Protein AF-0000000084334950 (afdb_homodimer)

Sequence (286 aa):
MKMLKSVTIAACLLMTVAFAKANNKLNDDNAASPNNAVNTYVDAISHGKAEGLSQVIDKSAKFSILQGKNILSFSKADMMAYVKENKNIDQACTISTSVVESNNDMTVVKVDMQYTDFVRSNYVTLTNTGNGWEITSVYSVVRMKMLKSVTIAACLLMTVAFAKANNKLNDDNAASPNNAVNTYVDAISHGKAEGLSQVIDKSAKFSILQGKNILSFSKADMMAYVKENKNIDQACTISTSVVESNNDMTVVKVDMQYTDFVRSNYVTLTNTGNGWEITSVYSVVR

InterPro domains:
  IPR032710 NTF2-like domain superfamily [SSF54427] (36-138)
  IPR039437 Aldolase FrzH/putative lumazine-binding [PF12893] (36-136)

pLDDT: mean 80.46, std 22.77, range [22.05, 96.94]

Structure (mmCIF, N/CA/C/O backbone):
data_AF-0000000084334950-model_v1
#
loop_
_entity.id
_entity.type
_entity.pdbx_description
1 polymer 'DUF4878 domain-containing protein'
#
loop_
_atom_site.group_PDB
_atom_site.id
_atom_site.type_symbol
_atom_site.label_atom_id
_atom_site.label_alt_id
_atom_site.label_comp_id
_atom_site.label_asym_id
_atom_site.label_entity_id
_atom_site.label_seq_id
_atom_site.pdbx_PDB_ins_code
_atom_site.Cartn_x
_atom_site.Cartn_y
_atom_site.Cartn_z
_atom_site.occupancy
_atom_site.B_iso_or_equiv
_atom_site.auth_seq_id
_atom_site.auth_comp_id
_atom_site.auth_asym_id
_atom_site.auth_atom_id
_atom_site.pdbx_PDB_model_num
ATOM 1 N N . MET A 1 1 ? 28.938 23.656 -5.691 1 23.06 1 MET A N 1
ATOM 2 C CA . MET A 1 1 ? 27.922 23.578 -6.73 1 23.06 1 MET A CA 1
ATOM 3 C C . MET A 1 1 ? 26.984 22.406 -6.484 1 23.06 1 MET A C 1
ATOM 5 O O . MET A 1 1 ? 25.812 22.453 -6.855 1 23.06 1 MET A O 1
ATOM 9 N N . LYS A 1 2 ? 27.609 21.141 -6.336 1 28.16 2 LYS A N 1
ATOM 10 C CA . LYS A 1 2 ? 26.797 19.922 -6.465 1 28.16 2 LYS A CA 1
ATOM 11 C C . LYS A 1 2 ? 25.812 19.812 -5.309 1 28.16 2 LYS A C 1
ATOM 13 O O . LYS A 1 2 ? 25.312 18.719 -5.02 1 28.16 2 LYS A O 1
ATOM 18 N N . MET A 1 3 ? 25.828 20.672 -4.332 1 29.95 3 MET A N 1
ATOM 19 C CA . MET A 1 3 ? 25 20.703 -3.137 1 29.95 3 MET A CA 1
ATOM 20 C C . MET A 1 3 ? 23.516 20.609 -3.502 1 29.95 3 MET A C 1
ATOM 22 O O . MET A 1 3 ? 22.656 21.109 -2.773 1 29.95 3 MET A O 1
ATOM 26 N N . LEU A 1 4 ? 23.156 20.25 -4.746 1 29.89 4 LEU A N 1
ATOM 27 C CA . LEU A 1 4 ? 21.859 20.328 -5.402 1 29.89 4 LEU A CA 1
ATOM 28 C C . LEU A 1 4 ? 20.766 19.719 -4.523 1 29.89 4 LEU A C 1
ATOM 30 O O . LEU A 1 4 ? 19.734 20.359 -4.277 1 29.89 4 LEU A O 1
ATOM 34 N N . LYS A 1 5 ? 20.219 18.469 -4.832 1 34.03 5 LYS A N 1
ATOM 35 C CA . LYS A 1 5 ? 18.922 17.828 -5.066 1 34.03 5 LYS A CA 1
ATOM 36 C C . LYS A 1 5 ? 18.297 17.375 -3.754 1 34.03 5 LYS A C 1
ATOM 38 O O . LYS A 1 5 ? 17.719 16.281 -3.688 1 34.03 5 LYS A O 1
ATOM 43 N N . SER A 1 6 ? 18.719 17.672 -2.721 1 32.06 6 SER A N 1
ATOM 44 C CA . SER A 1 6 ? 18.266 17.078 -1.463 1 32.06 6 SER A CA 1
ATOM 45 C C . SER A 1 6 ? 16.766 17.203 -1.303 1 32.06 6 SER A C 1
ATOM 47 O O . SER A 1 6 ? 16.094 16.25 -0.878 1 32.06 6 SER A O 1
ATOM 49 N N . VAL A 1 7 ? 16.141 18.5 -1.148 1 34.81 7 VAL A N 1
ATOM 50 C CA . VAL A 1 7 ? 15.008 18.812 -0.288 1 34.81 7 VAL A CA 1
ATOM 51 C C . VAL A 1 7 ? 13.719 18.312 -0.939 1 34.81 7 VAL A C 1
ATOM 53 O O . VAL A 1 7 ? 12.617 18.688 -0.516 1 34.81 7 VAL A O 1
ATOM 56 N N . THR A 1 8 ? 13.586 17.922 -2.045 1 38.56 8 THR A N 1
ATOM 57 C CA . THR A 1 8 ? 12.336 18.031 -2.797 1 38.56 8 THR A CA 1
ATOM 58 C C . THR A 1 8 ? 11.258 17.141 -2.176 1 38.56 8 THR A C 1
ATOM 60 O O . THR A 1 8 ? 10.18 16.984 -2.75 1 38.56 8 THR A O 1
ATOM 63 N N . ILE A 1 9 ? 11.719 16.312 -1.366 1 40.66 9 ILE A N 1
ATOM 64 C CA . ILE A 1 9 ? 10.602 15.539 -0.841 1 40.66 9 ILE A CA 1
ATOM 65 C C . ILE A 1 9 ? 9.586 16.484 -0.185 1 40.66 9 ILE A C 1
ATOM 67 O O . ILE A 1 9 ? 8.383 16.234 -0.25 1 40.66 9 ILE A O 1
ATOM 71 N N . ALA A 1 10 ? 10.156 17.547 0.487 1 43.44 10 ALA A N 1
ATOM 72 C CA . ALA A 1 10 ? 9.352 18.5 1.262 1 43.44 10 ALA A CA 1
ATOM 73 C C . ALA A 1 10 ? 8.242 19.109 0.407 1 43.44 10 ALA A C 1
ATOM 75 O O . ALA A 1 10 ? 7.117 19.281 0.874 1 43.44 10 ALA A O 1
ATOM 76 N N . ALA A 1 11 ? 8.688 19.641 -0.713 1 44.06 11 ALA A N 1
ATOM 77 C CA . ALA A 1 11 ? 7.723 20.453 -1.456 1 44.06 11 ALA A CA 1
ATOM 78 C C . ALA A 1 11 ? 6.504 19.625 -1.854 1 44.06 11 ALA A C 1
ATOM 80 O O . ALA A 1 11 ? 5.379 20.125 -1.876 1 44.06 11 ALA A O 1
ATOM 81 N N . CYS A 1 12 ? 6.777 18.484 -2.301 1 43.84 12 CYS A N 1
ATOM 82 C CA . CYS A 1 12 ? 5.672 17.719 -2.863 1 43.84 12 CYS A CA 1
ATOM 83 C C . CYS A 1 12 ? 4.758 17.188 -1.764 1 43.84 12 CYS A C 1
ATOM 85 O O . CYS A 1 12 ? 3.543 17.109 -1.947 1 43.84 12 CYS A O 1
ATOM 87 N N . LEU A 1 13 ? 5.367 16.625 -0.697 1 43.91 13 LEU A N 1
ATOM 88 C CA . LEU A 1 13 ? 4.434 16.141 0.311 1 43.91 13 LEU A CA 1
ATOM 89 C C . LEU A 1 13 ? 3.709 17.297 0.992 1 43.91 13 LEU A C 1
ATOM 91 O O . LEU A 1 13 ? 2.527 17.188 1.321 1 43.91 13 LEU A O 1
ATOM 95 N N . LEU A 1 14 ? 4.496 18.312 1.654 1 43 14 LEU A N 1
ATOM 96 C CA . LEU A 1 14 ? 3.939 19.266 2.609 1 43 14 LEU A CA 1
ATOM 97 C C . LEU A 1 14 ? 3.654 20.609 1.937 1 43 14 LEU A C 1
ATOM 99 O O . LEU A 1 14 ? 4.57 21.406 1.714 1 43 14 LEU A O 1
ATOM 103 N N . MET A 1 15 ? 2.891 20.703 0.904 1 39.38 15 MET A N 1
ATOM 104 C CA . MET A 1 15 ? 2.498 22.109 0.828 1 39.38 15 MET A CA 1
ATOM 105 C C . MET A 1 15 ? 1.947 22.594 2.164 1 39.38 15 MET A C 1
ATOM 107 O O . MET A 1 15 ? 0.889 22.141 2.605 1 39.38 15 MET A O 1
ATOM 111 N N . THR A 1 16 ? 2.809 22.844 3.148 1 35.28 16 THR A N 1
ATOM 112 C CA . THR A 1 16 ? 2.564 23.297 4.512 1 35.28 16 THR A CA 1
ATOM 113 C C . THR A 1 16 ? 1.672 24.531 4.516 1 35.28 16 THR A C 1
ATOM 115 O O . THR A 1 16 ? 2.123 25.641 4.184 1 35.28 16 THR A O 1
ATOM 118 N N . VAL A 1 17 ? 0.521 24.672 3.805 1 33.78 17 VAL A N 1
ATOM 119 C CA . VAL A 1 17 ? -0.211 25.875 4.207 1 33.78 17 VAL A CA 1
ATOM 120 C C . VAL A 1 17 ? -0.745 25.703 5.629 1 33.78 17 VAL A C 1
ATOM 122 O O . VAL A 1 17 ? -1.275 24.641 5.973 1 33.78 17 VAL A O 1
ATOM 125 N N . ALA A 1 18 ? -0.302 26.422 6.547 1 31.88 18 ALA A N 1
ATOM 126 C CA . ALA A 1 18 ? -0.573 26.547 7.977 1 31.88 18 ALA A CA 1
ATOM 127 C C . ALA A 1 18 ? -2.062 26.75 8.234 1 31.88 18 ALA A C 1
ATOM 129 O O . ALA A 1 18 ? -2.516 26.672 9.383 1 31.88 18 ALA A O 1
ATOM 130 N N . PHE A 1 19 ? -3.213 26.625 7.625 1 33.34 19 PHE A N 1
ATOM 131 C CA . PHE A 1 19 ? -4.309 27.188 8.414 1 33.34 19 PHE A CA 1
ATOM 132 C C . PHE A 1 19 ? -4.734 26.219 9.508 1 33.34 19 PHE A C 1
ATOM 134 O O . PHE A 1 19 ? -4.375 25.031 9.477 1 33.34 19 PHE A O 1
ATOM 141 N N . ALA A 1 20 ? -6.145 26.25 10.047 1 36.62 20 ALA A N 1
ATOM 142 C CA . ALA A 1 20 ? -6.906 25.969 11.258 1 36.62 20 ALA A CA 1
ATOM 143 C C . ALA A 1 20 ? -7.141 24.469 11.414 1 36.62 20 ALA A C 1
ATOM 145 O O . ALA A 1 20 ? -7.133 23.719 10.43 1 36.62 20 ALA A O 1
ATOM 146 N N . LYS A 1 21 ? -7.379 23.906 12.805 1 38.75 21 LYS A N 1
ATOM 147 C CA . LYS A 1 21 ? -7.34 22.812 13.781 1 38.75 21 LYS A CA 1
ATOM 148 C C . LYS A 1 21 ? -8.445 21.797 13.508 1 38.75 21 LYS A C 1
ATOM 150 O O . LYS A 1 21 ? -9.594 22 13.914 1 38.75 21 LYS A O 1
ATOM 155 N N . ALA A 1 22 ? -9.125 21.328 12.469 1 37.31 22 ALA A N 1
ATOM 156 C CA . ALA A 1 22 ? -10.211 20.438 12.852 1 37.31 22 ALA A CA 1
ATOM 157 C C . ALA A 1 22 ? -9.688 19.031 13.141 1 37.31 22 ALA A C 1
ATOM 159 O O . ALA A 1 22 ? -8.93 18.469 12.344 1 37.31 22 ALA A O 1
ATOM 160 N N . ASN A 1 23 ? -9.578 18.594 14.477 1 39.84 23 ASN A N 1
ATOM 161 C CA . ASN A 1 23 ? -9.062 17.359 15.039 1 39.84 23 ASN A CA 1
ATOM 162 C C . ASN A 1 23 ? -9.953 16.172 14.672 1 39.84 23 ASN A C 1
ATOM 164 O O . ASN A 1 23 ? -11.031 16 15.234 1 39.84 23 ASN A O 1
ATOM 168 N N . ASN A 1 24 ? -10.438 15.891 13.625 1 45 24 ASN A N 1
ATOM 169 C CA . ASN A 1 24 ? -11.32 14.727 13.594 1 45 24 ASN A CA 1
ATOM 170 C C . ASN A 1 24 ? -10.531 13.422 13.656 1 45 24 ASN A C 1
ATOM 172 O O . ASN A 1 24 ? -10.055 12.93 12.641 1 45 24 ASN A O 1
ATOM 176 N N . LYS A 1 25 ? -9.906 13.195 14.891 1 47.91 25 LYS A N 1
ATOM 177 C CA . LYS A 1 25 ? -9.289 11.898 15.164 1 47.91 25 LYS A CA 1
ATOM 178 C C . LYS A 1 25 ? -10.328 10.781 15.148 1 47.91 25 LYS A C 1
ATOM 180 O O . LYS A 1 25 ? -11.516 11.023 15.383 1 47.91 25 LYS A O 1
ATOM 185 N N . LEU A 1 26 ? -10.023 9.656 14.516 1 50.31 26 LEU A N 1
ATOM 186 C CA . LEU A 1 26 ? -10.875 8.477 14.609 1 50.31 26 LEU A CA 1
ATOM 187 C C . LEU A 1 26 ? -11.156 8.117 16.062 1 50.31 26 LEU A C 1
ATOM 189 O O . LEU A 1 26 ? -10.297 8.305 16.938 1 50.31 26 LEU A O 1
ATOM 193 N N . ASN A 1 27 ? -12.438 8.227 16.531 1 44.03 27 ASN A N 1
ATOM 194 C CA . ASN A 1 27 ? -12.867 7.992 17.906 1 44.03 27 ASN A CA 1
ATOM 195 C C . ASN A 1 27 ? -12.328 6.672 18.438 1 44.03 27 ASN A C 1
ATOM 197 O O . ASN A 1 27 ? -12.484 6.367 19.625 1 44.03 27 ASN A O 1
ATOM 201 N N . ASP A 1 28 ? -12.383 5.625 17.766 1 45.31 28 ASP A N 1
ATOM 202 C CA . ASP A 1 28 ? -12.281 4.367 18.5 1 45.31 28 ASP A CA 1
ATOM 203 C C . ASP A 1 28 ? -10.836 4.074 18.891 1 45.31 28 ASP A C 1
ATOM 205 O O . ASP A 1 28 ? -9.969 3.945 18.031 1 45.31 28 ASP A O 1
ATOM 209 N N . ASP A 1 29 ? -10.469 4.434 20.125 1 41.94 29 ASP A N 1
ATOM 210 C CA . ASP A 1 29 ? -9.188 4.371 20.828 1 41.94 29 ASP A CA 1
ATOM 211 C C . ASP A 1 29 ? -8.734 2.926 21.016 1 41.94 29 ASP A C 1
ATOM 213 O O . ASP A 1 29 ? -7.859 2.645 21.828 1 41.94 29 ASP A O 1
ATOM 217 N N . ASN A 1 30 ? -9.398 1.999 20.578 1 43.69 30 ASN A N 1
ATOM 218 C CA . ASN A 1 30 ? -8.867 0.693 20.953 1 43.69 30 ASN A CA 1
ATOM 219 C C . ASN A 1 30 ? -7.48 0.463 20.344 1 43.69 30 ASN A C 1
ATOM 221 O O . ASN A 1 30 ? -7.262 0.707 19.156 1 43.69 30 ASN A O 1
ATOM 225 N N . ALA A 1 31 ? -6.453 0.458 21.203 1 45.59 31 ALA A N 1
ATOM 226 C CA . ALA A 1 31 ? -5.035 0.225 20.953 1 45.59 31 ALA A CA 1
ATOM 227 C C . ALA A 1 31 ? -4.836 -0.758 19.797 1 45.59 31 ALA A C 1
ATOM 229 O O . ALA A 1 31 ? -3.859 -0.664 19.062 1 45.59 31 ALA A O 1
ATOM 230 N N . ALA A 1 32 ? -5.738 -1.758 19.703 1 53.84 32 ALA A N 1
ATOM 231 C CA . ALA A 1 32 ? -5.742 -2.795 18.688 1 53.84 32 ALA A CA 1
ATOM 232 C C . ALA A 1 32 ? -6.305 -2.262 17.375 1 53.84 32 ALA A C 1
ATOM 234 O O . ALA A 1 32 ? -6.316 -2.969 16.359 1 53.84 32 ALA A O 1
ATOM 235 N N . SER A 1 33 ? -6.59 -0.95 17.375 1 72.88 33 SER A N 1
ATOM 236 C CA . SER A 1 33 ? -7.27 -0.304 16.25 1 72.88 33 SER A CA 1
ATOM 237 C C . SER A 1 33 ? -6.281 0.445 15.367 1 72.88 33 SER A C 1
ATOM 239 O O . SER A 1 33 ? -5.262 0.945 15.844 1 72.88 33 SER A O 1
ATOM 241 N N . PRO A 1 34 ? -6.461 0.273 14.109 1 86.25 34 PRO A N 1
ATOM 242 C CA . PRO A 1 34 ? -5.633 1.047 13.18 1 86.25 34 PRO A CA 1
ATOM 243 C C . PRO A 1 34 ? -5.723 2.551 13.422 1 86.25 34 PRO A C 1
ATOM 245 O O . PRO A 1 34 ? -4.93 3.318 12.867 1 86.25 34 PRO A O 1
ATOM 248 N N . ASN A 1 35 ? -6.543 2.967 14.5 1 88.38 35 ASN A N 1
ATOM 249 C CA . ASN A 1 35 ? -6.844 4.383 14.695 1 88.38 35 ASN A CA 1
ATOM 250 C C . ASN A 1 35 ? -5.645 5.137 15.266 1 88.38 35 ASN A C 1
ATOM 252 O O . ASN A 1 35 ? -5.379 6.273 14.875 1 88.38 35 ASN A O 1
ATOM 256 N N . ASN A 1 36 ? -4.977 4.465 16.188 1 90.75 36 ASN A N 1
ATOM 257 C CA . ASN A 1 36 ? -3.807 5.109 16.781 1 90.75 36 ASN A CA 1
ATOM 258 C C . ASN A 1 36 ? -2.771 5.477 15.719 1 90.75 36 ASN A C 1
ATOM 260 O O . ASN A 1 36 ? -2.236 6.586 15.727 1 90.75 36 ASN A O 1
ATOM 264 N N . ALA A 1 37 ? -2.492 4.543 14.859 1 94.38 37 ALA A N 1
ATOM 265 C CA . ALA A 1 37 ? -1.507 4.781 13.805 1 94.38 37 ALA A CA 1
ATOM 266 C C . ALA A 1 37 ? -1.944 5.926 12.898 1 94.38 37 ALA A C 1
ATOM 268 O O . ALA A 1 37 ? -1.15 6.816 12.578 1 94.38 37 ALA A O 1
ATOM 269 N N . VAL A 1 38 ? -3.205 5.984 12.547 1 95.12 38 VAL A N 1
ATOM 270 C CA . VAL A 1 38 ? -3.721 7.023 11.664 1 95.12 38 VAL A CA 1
ATOM 271 C C . VAL A 1 38 ? -3.662 8.375 12.367 1 95.12 38 VAL A C 1
ATOM 273 O O . VAL A 1 38 ? -3.227 9.367 11.773 1 95.12 38 VAL A O 1
ATOM 276 N N . ASN A 1 39 ? -4.098 8.414 13.625 1 94.25 39 ASN A N 1
ATOM 277 C CA . ASN A 1 39 ? -4.066 9.664 14.383 1 94.25 39 ASN A CA 1
ATOM 278 C C . ASN A 1 39 ? -2.643 10.195 14.523 1 94.25 39 ASN A C 1
ATOM 280 O O . ASN A 1 39 ? -2.412 11.398 14.414 1 94.25 39 ASN A O 1
ATOM 284 N N . THR A 1 40 ? -1.724 9.312 14.805 1 94.75 40 THR A N 1
ATOM 285 C CA . THR A 1 40 ? -0.32 9.703 14.898 1 94.75 40 THR A CA 1
ATOM 286 C C . THR A 1 40 ? 0.163 10.289 13.578 1 94.75 40 THR A C 1
ATOM 288 O O . THR A 1 40 ? 0.848 11.32 13.562 1 94.75 40 THR A O 1
ATOM 291 N N . TYR A 1 41 ? -0.212 9.656 12.469 1 96.06 41 TYR A N 1
ATOM 292 C CA . TYR A 1 41 ? 0.132 10.148 11.141 1 96.06 41 TYR A CA 1
ATOM 293 C C . TYR A 1 41 ? -0.47 11.523 10.898 1 96.06 41 TYR A C 1
ATOM 295 O O . TYR A 1 41 ? 0.214 12.438 10.422 1 96.06 41 TYR A O 1
ATOM 303 N N . VAL A 1 42 ? -1.726 11.664 11.242 1 95.81 42 VAL A N 1
ATOM 304 C CA . VAL A 1 42 ? -2.43 12.93 11.055 1 95.81 42 VAL A CA 1
ATOM 305 C C . VAL A 1 42 ? -1.737 14.031 11.852 1 95.81 42 VAL A C 1
ATOM 307 O O . VAL A 1 42 ? -1.505 15.125 11.344 1 95.81 42 VAL A O 1
ATOM 310 N N . ASP A 1 43 ? -1.393 13.773 13.125 1 94.81 43 ASP A N 1
ATOM 311 C CA . ASP A 1 43 ? -0.685 14.75 13.953 1 94.81 43 ASP A CA 1
ATOM 312 C C . ASP A 1 43 ? 0.651 15.133 13.32 1 94.81 43 ASP A C 1
ATOM 314 O O . ASP A 1 43 ? 1.039 16.312 13.344 1 94.81 43 ASP A O 1
ATOM 318 N N . ALA A 1 44 ? 1.283 14.195 12.773 1 96 44 ALA A N 1
ATOM 319 C CA . ALA A 1 44 ? 2.584 14.445 12.156 1 96 44 ALA A CA 1
ATOM 320 C C . ALA A 1 44 ? 2.455 15.375 10.953 1 96 44 ALA A C 1
ATOM 322 O O . ALA A 1 44 ? 3.174 16.375 10.852 1 96 44 ALA A O 1
ATOM 323 N N . ILE A 1 45 ? 1.488 15.133 10.094 1 93.62 45 ILE A N 1
ATOM 324 C CA . ILE A 1 45 ? 1.448 15.859 8.828 1 93.62 45 ILE A CA 1
ATOM 325 C C . ILE A 1 45 ? 0.702 17.172 9.008 1 93.62 45 ILE A C 1
ATOM 327 O O . ILE A 1 45 ? 0.86 18.109 8.211 1 93.62 45 ILE A O 1
ATOM 331 N N . SER A 1 46 ? -0.144 17.219 10.047 1 93.19 46 SER A N 1
ATOM 332 C CA . SER A 1 46 ? -0.937 18.422 10.25 1 93.19 46 SER A CA 1
ATOM 333 C C . SER A 1 46 ? -0.24 19.391 11.195 1 93.19 46 SER A C 1
ATOM 335 O O . SER A 1 46 ? -0.358 20.609 11.047 1 93.19 46 SER A O 1
ATOM 337 N N . HIS A 1 47 ? 0.523 18.844 12.219 1 94.06 47 HIS A N 1
ATOM 338 C CA . HIS A 1 47 ? 1.052 19.688 13.281 1 94.06 47 HIS A CA 1
ATOM 339 C C . HIS A 1 47 ? 2.564 19.531 13.398 1 94.06 47 HIS A C 1
ATOM 341 O O . HIS A 1 47 ? 3.189 20.172 14.25 1 94.06 47 HIS A O 1
ATOM 347 N N . GLY A 1 48 ? 3.164 18.75 12.594 1 94.62 48 GLY A N 1
ATOM 348 C CA . GLY A 1 48 ? 4.598 18.516 12.695 1 94.62 48 GLY A CA 1
ATOM 349 C C . GLY A 1 48 ? 4.996 17.781 13.953 1 94.62 48 GLY A C 1
ATOM 350 O O . GLY A 1 48 ? 6.066 18.016 14.516 1 94.62 48 GLY A O 1
ATOM 351 N N . LYS A 1 49 ? 4.125 16.922 14.438 1 95.19 49 LYS A N 1
ATOM 352 C CA . LYS A 1 49 ? 4.422 16.141 15.633 1 95.19 49 LYS A CA 1
ATOM 353 C C . LYS A 1 49 ? 4.988 14.773 15.273 1 95.19 49 LYS A C 1
ATOM 355 O O . LYS A 1 49 ? 4.273 13.922 14.742 1 95.19 49 LYS A O 1
ATOM 360 N N . ALA A 1 50 ? 6.184 14.555 15.602 1 94.5 50 ALA A N 1
ATOM 361 C CA . ALA A 1 50 ? 6.859 13.328 15.195 1 94.5 50 ALA A CA 1
ATOM 362 C C . ALA A 1 50 ? 6.703 12.242 16.25 1 94.5 50 ALA A C 1
ATOM 364 O O . ALA A 1 50 ? 7.043 11.078 16.016 1 94.5 50 ALA A O 1
ATOM 365 N N . GLU A 1 51 ? 6.195 12.617 17.391 1 94.62 51 GLU A N 1
ATOM 366 C CA . GLU A 1 51 ? 6.105 11.672 18.5 1 94.62 51 GLU A CA 1
ATOM 367 C C . GLU A 1 51 ? 5.309 10.43 18.109 1 94.62 51 GLU A C 1
ATOM 369 O O . GLU A 1 51 ? 4.184 10.539 17.609 1 94.62 51 GLU A O 1
ATOM 374 N N . GLY A 1 52 ? 5.906 9.258 18.266 1 94.94 52 GLY A N 1
ATOM 375 C CA . GLY A 1 52 ? 5.234 7.984 18.047 1 94.94 52 GLY A CA 1
ATOM 376 C C . GLY A 1 52 ? 5.168 7.59 16.578 1 94.94 52 GLY A C 1
ATOM 377 O O . GLY A 1 52 ? 4.766 6.469 16.25 1 94.94 52 GLY A O 1
ATOM 378 N N . LEU A 1 53 ? 5.602 8.5 15.727 1 96.44 53 LEU A N 1
ATOM 379 C CA . LEU A 1 53 ? 5.422 8.273 14.297 1 96.44 53 LEU A CA 1
ATOM 380 C C . LEU A 1 53 ? 6.246 7.074 13.828 1 96.44 53 LEU A C 1
ATOM 382 O O . LEU A 1 53 ? 5.742 6.219 13.102 1 96.44 53 LEU A O 1
ATOM 386 N N . SER A 1 54 ? 7.434 7.008 14.32 1 96.62 54 SER A N 1
ATOM 387 C CA . SER A 1 54 ? 8.328 5.934 13.898 1 96.62 54 SER A CA 1
ATOM 388 C C . SER A 1 54 ? 7.793 4.57 14.305 1 96.62 54 SER A C 1
ATOM 390 O O . SER A 1 54 ? 8.008 3.574 13.609 1 96.62 54 SER A O 1
ATOM 392 N N . GLN A 1 55 ? 7.07 4.465 15.359 1 94.5 55 GLN A N 1
ATOM 393 C CA . GLN A 1 55 ? 6.574 3.197 15.883 1 94.5 55 GLN A CA 1
ATOM 394 C C . GLN A 1 55 ? 5.387 2.693 15.07 1 94.5 55 GLN A C 1
ATOM 396 O O . GLN A 1 55 ? 5.109 1.492 15.039 1 94.5 55 GLN A O 1
ATOM 401 N N . VAL A 1 56 ? 4.746 3.629 14.375 1 95.12 56 VAL A N 1
ATOM 402 C CA . VAL A 1 56 ? 3.521 3.201 13.711 1 95.12 56 VAL A CA 1
ATOM 403 C C . VAL A 1 56 ? 3.775 3.055 12.211 1 95.12 56 VAL A C 1
ATOM 405 O O . VAL A 1 56 ? 2.869 2.703 11.453 1 95.12 56 VAL A O 1
ATOM 408 N N . ILE A 1 57 ? 4.988 3.34 11.734 1 96.25 57 ILE A N 1
ATOM 409 C CA . ILE A 1 57 ? 5.34 3.182 10.328 1 96.25 57 ILE A CA 1
ATOM 410 C C . ILE A 1 57 ? 6.27 1.979 10.164 1 96.25 57 ILE A C 1
ATOM 412 O O . ILE A 1 57 ? 7.301 1.888 10.828 1 96.25 57 ILE A O 1
ATOM 416 N N . ASP A 1 58 ? 5.844 1.076 9.32 1 95.31 58 ASP A N 1
ATOM 417 C CA . ASP A 1 58 ? 6.711 -0.058 9.016 1 95.31 58 ASP A CA 1
ATOM 418 C C . ASP A 1 58 ? 8.023 0.406 8.398 1 95.31 58 ASP A C 1
ATOM 420 O O . ASP A 1 58 ? 8.055 1.384 7.645 1 95.31 58 ASP A O 1
ATOM 424 N N . LYS A 1 59 ? 9.078 -0.291 8.648 1 93.94 59 LYS A N 1
ATOM 425 C CA . LYS A 1 59 ? 10.406 0.087 8.172 1 93.94 59 LYS A CA 1
ATOM 426 C C . LYS A 1 59 ? 10.453 0.116 6.645 1 93.94 59 LYS A C 1
ATOM 428 O O . LYS A 1 59 ? 11.234 0.87 6.055 1 93.94 59 LYS A O 1
ATOM 433 N N . SER A 1 60 ? 9.633 -0.667 5.902 1 90.88 60 SER A N 1
ATOM 434 C CA . SER A 1 60 ? 9.656 -0.763 4.445 1 90.88 60 SER A CA 1
ATOM 435 C C . SER A 1 60 ? 8.555 0.092 3.82 1 90.88 60 SER A C 1
ATOM 437 O O . SER A 1 60 ? 8.289 -0.01 2.621 1 90.88 60 SER A O 1
ATOM 439 N N . ALA A 1 61 ? 7.879 0.899 4.648 1 95 61 ALA A N 1
ATOM 440 C CA . ALA A 1 61 ? 6.754 1.692 4.16 1 95 61 ALA A CA 1
ATOM 441 C C . ALA A 1 61 ? 7.188 2.617 3.023 1 95 61 ALA A C 1
ATOM 443 O O . ALA A 1 61 ? 8.32 3.109 3.014 1 95 61 ALA A O 1
ATOM 444 N N . LYS A 1 62 ? 6.285 2.854 2.066 1 94.38 62 LYS A N 1
ATOM 445 C CA . LYS A 1 62 ? 6.48 3.816 0.986 1 94.38 62 LYS A CA 1
ATOM 446 C C . LYS A 1 62 ? 5.418 4.91 1.024 1 94.38 62 LYS A C 1
ATOM 448 O O . LYS A 1 62 ? 4.23 4.621 1.194 1 94.38 62 LYS A O 1
ATOM 453 N N . PHE A 1 63 ? 5.914 6.07 0.886 1 95.31 63 PHE A N 1
ATOM 454 C CA . PHE A 1 63 ? 5.066 7.25 0.75 1 95.31 63 PHE A CA 1
ATOM 455 C C . PHE A 1 63 ? 5.105 7.785 -0.676 1 95.31 63 PHE A C 1
ATOM 457 O O . PHE A 1 63 ? 6.137 8.289 -1.128 1 95.31 63 PHE A O 1
ATOM 464 N N . SER A 1 64 ? 3.965 7.652 -1.333 1 94.69 64 SER A N 1
ATOM 465 C CA . SER A 1 64 ? 3.92 8.008 -2.748 1 94.69 64 SER A CA 1
ATOM 466 C C . SER A 1 64 ? 2.963 9.164 -2.998 1 94.69 64 SER A C 1
ATOM 468 O O . SER A 1 64 ? 1.92 9.266 -2.35 1 94.69 64 SER A O 1
ATOM 470 N N . ILE A 1 65 ? 3.344 9.969 -3.912 1 93.06 65 ILE A N 1
ATOM 471 C CA . ILE A 1 65 ? 2.471 11.07 -4.324 1 93.06 65 ILE A CA 1
ATOM 472 C C . ILE A 1 65 ? 2.406 11.125 -5.848 1 93.06 65 ILE A C 1
ATOM 474 O O . ILE A 1 65 ? 3.426 10.969 -6.527 1 93.06 65 ILE A O 1
ATOM 478 N N . LEU A 1 66 ? 1.176 11.266 -6.316 1 91 66 LEU A N 1
ATOM 479 C CA . LEU A 1 66 ? 0.991 11.438 -7.754 1 91 66 LEU A CA 1
ATOM 480 C C . LEU A 1 66 ? 1.329 12.859 -8.18 1 91 66 LEU A C 1
ATOM 482 O O . LEU A 1 66 ? 0.735 13.82 -7.688 1 91 66 LEU A O 1
ATOM 486 N N . GLN A 1 67 ? 2.289 12.984 -8.945 1 86.56 67 GLN A N 1
ATOM 487 C CA . GLN A 1 67 ? 2.658 14.25 -9.578 1 86.56 67 GLN A CA 1
ATOM 488 C C . GLN A 1 67 ? 2.512 14.172 -11.094 1 86.56 67 GLN A C 1
ATOM 490 O O . GLN A 1 67 ? 3.389 13.648 -11.781 1 86.56 67 GLN A O 1
ATOM 495 N N . GLY A 1 68 ? 1.403 14.828 -11.562 1 83.94 68 GLY A N 1
ATOM 496 C CA . GLY A 1 68 ? 1.102 14.594 -12.969 1 83.94 68 GLY A CA 1
ATOM 497 C C . GLY A 1 68 ? 0.827 13.133 -13.281 1 83.94 68 GLY A C 1
ATOM 498 O O . GLY A 1 68 ? -0.09 12.531 -12.719 1 83.94 68 GLY A O 1
ATOM 499 N N . LYS A 1 69 ? 1.679 12.57 -14.102 1 83.94 69 LYS A N 1
ATOM 500 C CA . LYS A 1 69 ? 1.508 11.172 -14.484 1 83.94 69 LYS A CA 1
ATOM 501 C C . LYS A 1 69 ? 2.551 10.281 -13.82 1 83.94 69 LYS A C 1
ATOM 503 O O . LYS A 1 69 ? 2.633 9.086 -14.102 1 83.94 69 LYS A O 1
ATOM 508 N N . ASN A 1 70 ? 3.268 10.938 -12.914 1 85.62 70 ASN A N 1
ATOM 509 C CA . ASN A 1 70 ? 4.344 10.188 -12.273 1 85.62 70 ASN A CA 1
ATOM 510 C C . ASN A 1 70 ? 4.094 10.023 -10.781 1 85.62 70 ASN A C 1
ATOM 512 O O . ASN A 1 70 ? 3.469 10.875 -10.148 1 85.62 70 ASN A O 1
ATOM 516 N N . ILE A 1 71 ? 4.578 8.859 -10.344 1 89.81 71 ILE A N 1
ATOM 517 C CA . ILE A 1 71 ? 4.523 8.625 -8.898 1 89.81 71 ILE A CA 1
ATOM 518 C C . ILE A 1 71 ? 5.898 8.891 -8.281 1 89.81 71 ILE A C 1
ATOM 520 O O . ILE A 1 71 ? 6.891 8.281 -8.688 1 89.81 71 ILE A O 1
ATOM 524 N N . LEU A 1 72 ? 5.988 9.867 -7.398 1 91 72 LEU A N 1
ATOM 525 C CA . LEU A 1 72 ? 7.164 10.055 -6.559 1 91 72 LEU A CA 1
ATOM 526 C C . LEU A 1 72 ? 7.023 9.289 -5.246 1 91 72 LEU A C 1
ATOM 528 O O . LEU A 1 72 ? 5.969 9.32 -4.613 1 91 72 LEU A O 1
ATOM 532 N N . SER A 1 73 ? 8.062 8.57 -4.879 1 92.94 73 SER A N 1
ATOM 533 C CA . SER A 1 73 ? 7.977 7.746 -3.68 1 92.94 73 SER A CA 1
ATOM 534 C C . SER A 1 73 ? 9.102 8.062 -2.707 1 92.94 73 SER A C 1
ATOM 536 O O . SER A 1 73 ? 10.242 8.312 -3.123 1 92.94 73 SER A O 1
ATOM 538 N N . PHE A 1 74 ? 8.852 7.973 -1.41 1 94.12 74 PHE A N 1
ATOM 539 C CA . PHE A 1 74 ? 9.766 8.281 -0.321 1 94.12 74 PHE A CA 1
ATOM 540 C C . PHE A 1 74 ? 9.758 7.18 0.728 1 94.12 74 PHE A C 1
ATOM 542 O O . PHE A 1 74 ? 8.773 6.449 0.861 1 94.12 74 PHE A O 1
ATOM 549 N N . SER A 1 75 ? 10.852 7.16 1.413 1 94.88 75 SER A N 1
ATOM 550 C CA . SER A 1 75 ? 11 6.133 2.443 1 94.88 75 SER A CA 1
ATOM 551 C C . SER A 1 75 ? 10.5 6.633 3.795 1 94.88 75 SER A C 1
ATOM 553 O O . SER A 1 75 ? 10.18 7.812 3.945 1 94.88 75 SER A O 1
ATOM 555 N N . LYS A 1 76 ? 10.492 5.664 4.695 1 95.88 76 LYS A N 1
ATOM 556 C CA . LYS A 1 76 ? 10.234 6.012 6.09 1 95.88 76 LYS A CA 1
ATOM 557 C C . LYS A 1 76 ? 11.211 7.074 6.582 1 95.88 76 LYS A C 1
ATOM 559 O O . LYS A 1 76 ? 10.82 8.031 7.254 1 95.88 76 LYS A O 1
ATOM 564 N N . ALA A 1 77 ? 12.492 6.898 6.223 1 96.19 77 ALA A N 1
ATOM 565 C CA . ALA A 1 77 ? 13.508 7.859 6.645 1 96.19 77 ALA A CA 1
ATOM 566 C C . ALA A 1 77 ? 13.203 9.258 6.102 1 96.19 77 ALA A C 1
ATOM 568 O O . ALA A 1 77 ? 13.352 10.25 6.816 1 96.19 77 ALA A O 1
ATOM 569 N N . ASP A 1 78 ? 12.781 9.32 4.879 1 94.88 78 ASP A N 1
ATOM 570 C CA . ASP A 1 78 ? 12.414 10.602 4.273 1 94.88 78 ASP A CA 1
ATOM 571 C C . ASP A 1 78 ? 11.242 11.242 5.012 1 94.88 78 ASP A C 1
ATOM 573 O O . ASP A 1 78 ? 11.242 12.453 5.25 1 94.88 78 ASP A O 1
ATOM 577 N N . MET A 1 79 ? 10.289 10.445 5.387 1 96.12 79 MET A N 1
ATOM 578 C CA . MET A 1 79 ? 9.117 10.945 6.094 1 96.12 79 MET A CA 1
ATOM 579 C C . MET A 1 79 ? 9.5 11.492 7.465 1 96.12 79 MET A C 1
ATOM 581 O O . MET A 1 79 ? 9.062 12.578 7.852 1 96.12 79 MET A O 1
ATOM 585 N N . MET A 1 80 ? 10.359 10.703 8.117 1 96.81 80 MET A N 1
ATOM 586 C CA . MET A 1 80 ? 10.805 11.156 9.43 1 96.81 80 MET A CA 1
ATOM 587 C C . MET A 1 80 ? 11.555 12.477 9.32 1 96.81 80 MET A C 1
ATOM 589 O O . MET A 1 80 ? 11.352 13.383 10.141 1 96.81 80 MET A O 1
ATOM 593 N N . ALA A 1 81 ? 12.406 12.617 8.344 1 94.94 81 ALA A N 1
ATOM 594 C CA . ALA A 1 81 ? 13.156 13.852 8.125 1 94.94 81 ALA A CA 1
ATOM 595 C C . ALA A 1 81 ? 12.219 15.016 7.82 1 94.94 81 ALA A C 1
ATOM 597 O O . ALA A 1 81 ? 12.398 16.125 8.344 1 94.94 81 ALA A O 1
ATOM 598 N N . TYR A 1 82 ? 11.289 14.766 7.035 1 93.56 82 TYR A N 1
ATOM 599 C CA . TYR A 1 82 ? 10.305 15.781 6.668 1 93.56 82 TYR A CA 1
ATOM 600 C C . TYR A 1 82 ? 9.586 16.312 7.898 1 93.56 82 TYR A C 1
ATOM 602 O O . TYR A 1 82 ? 9.469 17.531 8.078 1 93.56 82 TYR A O 1
ATOM 610 N N . VAL A 1 83 ? 9.047 15.43 8.688 1 94.31 83 VAL A N 1
ATOM 611 C CA . VAL A 1 83 ? 8.281 15.852 9.859 1 94.31 83 VAL A CA 1
ATOM 612 C C . VAL A 1 83 ? 9.195 16.609 10.828 1 94.31 83 VAL A C 1
ATOM 614 O O . VAL A 1 83 ? 8.797 17.609 11.422 1 94.31 83 VAL A O 1
ATOM 617 N N . LYS A 1 84 ? 10.406 16.109 10.953 1 93.38 84 LYS A N 1
ATOM 618 C CA . LYS A 1 84 ? 11.375 16.781 11.82 1 93.38 84 LYS A CA 1
ATOM 619 C C . LYS A 1 84 ? 11.664 18.203 11.336 1 93.38 84 LYS A C 1
ATOM 621 O O . LYS A 1 84 ? 11.766 19.125 12.141 1 93.38 84 LYS A O 1
ATOM 626 N N . GLU A 1 85 ? 11.75 18.438 10.086 1 91.88 85 GLU A N 1
ATOM 627 C CA . GLU A 1 85 ? 12.023 19.75 9.492 1 91.88 85 GLU A CA 1
ATOM 628 C C . GLU A 1 85 ? 10.844 20.688 9.664 1 91.88 85 GLU A C 1
ATOM 630 O O . GLU A 1 85 ? 11.008 21.906 9.641 1 91.88 85 GLU A O 1
ATOM 635 N N . ASN A 1 86 ? 9.695 20.141 9.875 1 90.81 86 ASN A N 1
ATOM 636 C CA . ASN A 1 86 ? 8.484 20.938 10.016 1 90.81 86 ASN A CA 1
ATOM 637 C C . ASN A 1 86 ? 7.895 20.828 11.414 1 90.81 86 ASN A C 1
ATOM 639 O O . ASN A 1 86 ? 6.676 20.906 11.594 1 90.81 86 ASN A O 1
ATOM 643 N N . LYS A 1 87 ? 8.797 20.578 12.305 1 92.88 87 LYS A N 1
ATOM 644 C CA . LYS A 1 87 ? 8.367 20.359 13.68 1 92.88 87 LYS A CA 1
ATOM 645 C C . LYS A 1 87 ? 7.516 21.516 14.188 1 92.88 87 LYS A C 1
ATOM 647 O O . LYS A 1 87 ? 7.895 22.672 14.047 1 92.88 87 LYS A O 1
ATOM 652 N N . ASN A 1 88 ? 6.34 21.234 14.633 1 92 88 ASN A N 1
ATOM 653 C CA . ASN A 1 88 ? 5.41 22.141 15.297 1 92 88 ASN A CA 1
ATOM 654 C C . ASN A 1 88 ? 4.906 23.219 14.344 1 92 88 ASN A C 1
ATOM 656 O O . ASN A 1 88 ? 4.582 24.328 14.773 1 92 88 ASN A O 1
ATOM 660 N N . ILE A 1 89 ? 4.977 22.938 13.102 1 91.19 89 ILE A N 1
ATOM 661 C CA . ILE A 1 89 ? 4.363 23.844 12.125 1 91.19 89 ILE A CA 1
ATOM 662 C C . ILE A 1 89 ? 2.963 23.344 11.773 1 91.19 89 ILE A C 1
ATOM 664 O O . ILE A 1 89 ? 2.799 22.234 11.273 1 91.19 89 ILE A O 1
ATOM 668 N N . ASP A 1 90 ? 1.98 24.125 12.109 1 90.06 90 ASP A N 1
ATOM 669 C CA . ASP A 1 90 ? 0.601 23.781 11.789 1 90.06 90 ASP A CA 1
ATOM 670 C C . ASP A 1 90 ? 0.294 24.062 10.32 1 90.06 90 ASP A C 1
ATOM 672 O O . ASP A 1 90 ? 0.625 25.125 9.797 1 90.06 90 ASP A O 1
ATOM 676 N N . GLN A 1 91 ? -0.326 23.109 9.727 1 88.81 91 GLN A N 1
ATOM 677 C CA . GLN A 1 91 ? -0.811 23.312 8.367 1 88.81 91 GLN A CA 1
ATOM 678 C C . GLN A 1 91 ? -2.146 24.047 8.367 1 88.81 91 GLN A C 1
ATOM 680 O O . GLN A 1 91 ? -2.982 23.828 9.25 1 88.81 91 GLN A O 1
ATOM 685 N N . ALA A 1 92 ? -2.377 24.875 7.324 1 88.69 92 ALA A N 1
ATOM 686 C CA . ALA A 1 92 ? -3.625 25.625 7.18 1 88.69 92 ALA A CA 1
ATOM 687 C C . ALA A 1 92 ? -4.656 24.812 6.395 1 88.69 92 ALA A C 1
ATOM 689 O O . ALA A 1 92 ? -5.082 25.234 5.312 1 88.69 92 ALA A O 1
ATOM 690 N N . CYS A 1 93 ? -5.051 23.734 6.965 1 89.12 93 CYS A N 1
ATOM 691 C CA . CYS A 1 93 ? -6.012 22.875 6.285 1 89.12 93 CYS A CA 1
ATOM 692 C C . CYS A 1 93 ? -7.008 22.281 7.273 1 89.12 93 CYS A C 1
ATOM 694 O O . CYS A 1 93 ? -6.801 22.344 8.484 1 89.12 93 CYS A O 1
ATOM 696 N N . THR A 1 94 ? -8.188 21.891 6.824 1 92.31 94 THR A N 1
ATOM 697 C CA . THR A 1 94 ? -9.148 21.078 7.566 1 92.31 94 THR A CA 1
ATOM 698 C C . THR A 1 94 ? -8.992 19.594 7.223 1 92.31 94 THR A C 1
ATOM 700 O O . THR A 1 94 ? -8.93 19.234 6.047 1 92.31 94 THR A O 1
ATOM 703 N N . ILE A 1 95 ? -8.852 18.812 8.305 1 93.25 95 ILE A N 1
ATOM 704 C CA . ILE A 1 95 ? -8.594 17.391 8.086 1 93.25 95 ILE A CA 1
ATOM 705 C C . ILE A 1 95 ? -9.883 16.594 8.289 1 93.25 95 ILE A C 1
ATOM 707 O O . ILE A 1 95 ? -10.633 16.844 9.227 1 93.25 95 ILE A O 1
ATOM 711 N N . SER A 1 96 ? -10.195 15.719 7.395 1 93.31 96 SER A N 1
ATOM 712 C CA . SER A 1 96 ? -11.25 14.727 7.535 1 93.31 96 SER A CA 1
ATOM 713 C C . SER A 1 96 ? -10.734 13.32 7.254 1 93.31 96 SER A C 1
ATOM 715 O O . SER A 1 96 ? -9.914 13.125 6.355 1 93.31 96 SER A O 1
ATOM 717 N N . THR A 1 97 ? -11.18 12.367 8.086 1 92.06 97 THR A N 1
ATOM 718 C CA . THR A 1 97 ? -10.75 10.984 7.949 1 92.06 97 THR A CA 1
ATOM 719 C C . THR A 1 97 ? -11.938 10.062 7.711 1 92.06 97 THR A C 1
ATOM 721 O O . THR A 1 97 ? -13.016 10.273 8.281 1 92.06 97 THR A O 1
ATOM 724 N N . SER A 1 98 ? -11.781 9.117 6.785 1 90.56 98 SER A N 1
ATOM 725 C CA . SER A 1 98 ? -12.805 8.109 6.527 1 90.56 98 SER A CA 1
ATOM 726 C C . SER A 1 98 ? -12.188 6.746 6.246 1 90.56 98 SER A C 1
ATOM 728 O O . SER A 1 98 ? -11.211 6.645 5.496 1 90.56 98 SER A O 1
ATOM 730 N N . VAL A 1 99 ? -12.75 5.707 6.844 1 89.44 99 VAL A N 1
ATOM 731 C CA . VAL A 1 99 ? -12.305 4.348 6.551 1 89.44 99 VAL A CA 1
ATOM 732 C C . VAL A 1 99 ? -12.836 3.91 5.188 1 89.44 99 VAL A C 1
ATOM 734 O O . VAL A 1 99 ? -14.039 3.939 4.945 1 89.44 99 VAL A O 1
ATOM 737 N N . VAL A 1 100 ? -11.938 3.568 4.285 1 86.56 100 VAL A N 1
ATOM 738 C CA . VAL A 1 100 ? -12.297 3.148 2.936 1 86.56 100 VAL A CA 1
ATOM 739 C C . VAL A 1 100 ? -12.492 1.634 2.898 1 86.56 100 VAL A C 1
ATOM 741 O O . VAL A 1 100 ? -13.359 1.131 2.182 1 86.56 100 VAL A O 1
ATOM 744 N N . GLU A 1 101 ? -11.672 0.923 3.623 1 83.31 101 GLU A N 1
ATOM 745 C CA . GLU A 1 101 ? -11.695 -0.531 3.752 1 83.31 101 GLU A CA 1
ATOM 746 C C . GLU A 1 101 ? -11.125 -0.977 5.098 1 83.31 101 GLU A C 1
ATOM 748 O O . GLU A 1 101 ? -10.156 -0.398 5.594 1 83.31 101 GLU A O 1
ATOM 753 N N . SER A 1 102 ? -11.805 -1.993 5.672 1 88.31 102 SER A N 1
ATOM 754 C CA . SER A 1 102 ? -11.289 -2.535 6.922 1 88.31 102 SER A CA 1
ATOM 755 C C . SER A 1 102 ? -11.594 -4.023 7.051 1 88.31 102 SER A C 1
ATOM 757 O O . SER A 1 102 ? -12.734 -4.449 6.848 1 88.31 102 SER A O 1
ATOM 759 N N . ASN A 1 103 ? -10.562 -4.758 7.164 1 86.62 103 ASN A N 1
ATOM 760 C CA . ASN A 1 103 ? -10.688 -6.168 7.531 1 86.62 103 ASN A CA 1
ATOM 761 C C . ASN A 1 103 ? -9.633 -6.57 8.562 1 86.62 103 ASN A C 1
ATOM 763 O O . ASN A 1 103 ? -8.969 -5.711 9.141 1 86.62 103 ASN A O 1
ATOM 767 N N . ASN A 1 104 ? -9.555 -7.875 8.859 1 87.62 104 ASN A N 1
ATOM 768 C CA . ASN A 1 104 ? -8.664 -8.305 9.938 1 87.62 104 ASN A CA 1
ATOM 769 C C . ASN A 1 104 ? -7.199 -8.125 9.562 1 87.62 104 ASN A C 1
ATOM 771 O O . ASN A 1 104 ? -6.332 -8.07 10.438 1 87.62 104 ASN A O 1
ATOM 775 N N . ASP A 1 105 ? -6.852 -8.031 8.234 1 89.69 105 ASP A N 1
ATOM 776 C CA . ASP A 1 105 ? -5.469 -8.039 7.766 1 89.69 105 ASP A CA 1
ATOM 777 C C . ASP A 1 105 ? -4.988 -6.625 7.438 1 89.69 105 ASP A C 1
ATOM 779 O O . ASP A 1 105 ? -3.814 -6.301 7.625 1 89.69 105 ASP A O 1
ATOM 783 N N . MET A 1 106 ? -5.938 -5.832 6.969 1 91.19 106 MET A N 1
ATOM 784 C CA . MET A 1 106 ? -5.547 -4.531 6.438 1 91.19 106 MET A CA 1
ATOM 785 C C . MET A 1 106 ? -6.695 -3.533 6.535 1 91.19 106 MET A C 1
ATOM 787 O O . MET A 1 106 ? -7.867 -3.926 6.539 1 91.19 106 MET A O 1
ATOM 791 N N . THR A 1 107 ? -6.359 -2.318 6.738 1 92.5 107 THR A N 1
ATOM 792 C CA . THR A 1 107 ? -7.293 -1.197 6.707 1 92.5 107 THR A CA 1
ATOM 793 C C . THR A 1 107 ? -6.754 -0.067 5.836 1 92.5 107 THR A C 1
ATOM 795 O O . THR A 1 107 ? -5.562 0.238 5.875 1 92.5 107 THR A O 1
ATOM 798 N N . VAL A 1 108 ? -7.582 0.483 4.969 1 92.62 108 VAL A N 1
ATOM 799 C CA . VAL A 1 108 ? -7.242 1.688 4.219 1 92.62 108 VAL A CA 1
ATOM 800 C C . VAL A 1 108 ? -8.086 2.861 4.715 1 92.62 108 VAL A C 1
ATOM 802 O O . VAL A 1 108 ? -9.312 2.771 4.77 1 92.62 108 VAL A O 1
ATOM 805 N N . VAL A 1 109 ? -7.422 3.871 5.148 1 93.81 109 VAL A N 1
ATOM 806 C CA . VAL A 1 109 ? -8.07 5.086 5.633 1 93.81 109 VAL A CA 1
ATOM 807 C C . VAL A 1 109 ? -7.75 6.246 4.695 1 93.81 109 VAL A C 1
ATOM 809 O O . VAL A 1 109 ? -6.605 6.426 4.277 1 93.81 109 VAL A O 1
ATOM 812 N N . LYS A 1 110 ? -8.75 6.965 4.273 1 92.75 110 LYS A N 1
ATOM 813 C CA . LYS A 1 110 ? -8.57 8.203 3.521 1 92.75 110 LYS A CA 1
ATOM 814 C C . LYS A 1 110 ? -8.469 9.406 4.461 1 92.75 110 LYS A C 1
ATOM 816 O O . LYS A 1 110 ? -9.344 9.602 5.309 1 92.75 110 LYS A O 1
ATOM 821 N N . VAL A 1 111 ? -7.41 10.125 4.379 1 95.38 111 VAL A N 1
ATOM 822 C CA . VAL A 1 111 ? -7.195 11.375 5.102 1 95.38 111 VAL A CA 1
ATOM 823 C C . VAL A 1 111 ? -7.188 12.547 4.117 1 95.38 111 VAL A C 1
ATOM 825 O O . VAL A 1 111 ? -6.238 12.719 3.354 1 95.38 111 VAL A O 1
ATOM 828 N N . ASP A 1 112 ? -8.25 13.383 4.168 1 94.31 112 ASP A N 1
ATOM 829 C CA . ASP A 1 112 ? -8.344 14.57 3.316 1 94.31 112 ASP A CA 1
ATOM 830 C C . ASP A 1 112 ? -7.848 15.812 4.051 1 94.31 112 ASP A C 1
ATOM 832 O O . ASP A 1 112 ? -8.281 16.094 5.168 1 94.31 112 ASP A O 1
ATOM 836 N N . MET A 1 113 ? -6.926 16.422 3.449 1 93.94 113 MET A N 1
ATOM 837 C CA . MET A 1 113 ? -6.477 17.734 3.869 1 93.94 113 MET A CA 1
ATOM 838 C C . MET A 1 113 ? -7.012 18.812 2.932 1 93.94 113 MET A C 1
ATOM 840 O O . MET A 1 113 ? -6.535 18.953 1.805 1 93.94 113 MET A O 1
ATOM 844 N N . GLN A 1 114 ? -8.031 19.562 3.418 1 94.5 114 GLN A N 1
ATOM 845 C CA . GLN A 1 114 ? -8.68 20.609 2.621 1 94.5 114 GLN A CA 1
ATOM 846 C C . GLN A 1 114 ? -8 21.953 2.828 1 94.5 114 GLN A C 1
ATOM 848 O O . GLN A 1 114 ? -8.062 22.531 3.92 1 94.5 114 GLN A O 1
ATOM 853 N N . TYR A 1 115 ? -7.34 22.438 1.766 1 92.12 115 TYR A N 1
ATOM 854 C CA . TYR A 1 115 ? -6.758 23.781 1.739 1 92.12 115 TYR A CA 1
ATOM 855 C C . TYR A 1 115 ? -7.676 24.75 1.017 1 92.12 115 TYR A C 1
ATOM 857 O O . TYR A 1 115 ? -8.781 24.391 0.602 1 92.12 115 TYR A O 1
ATOM 865 N N . THR A 1 116 ? -7.211 25.984 0.957 1 91.88 116 THR A N 1
ATOM 866 C CA . THR A 1 116 ? -8.039 27 0.328 1 91.88 116 THR A CA 1
ATOM 867 C C . THR A 1 116 ? -8.297 26.656 -1.137 1 91.88 116 THR A C 1
ATOM 869 O O . THR A 1 116 ? -9.438 26.734 -1.604 1 91.88 116 THR A O 1
ATOM 872 N N . ASP A 1 117 ? -7.27 26.172 -1.878 1 92.31 117 ASP A N 1
ATOM 873 C CA . ASP A 1 117 ? -7.367 26.062 -3.332 1 92.31 117 ASP A CA 1
ATOM 874 C C . ASP A 1 117 ? -7.355 24.609 -3.787 1 92.31 117 ASP A C 1
ATOM 876 O O . ASP A 1 117 ? -7.621 24.328 -4.957 1 92.31 117 ASP A O 1
ATOM 880 N N . PHE A 1 118 ? -7.051 23.75 -2.883 1 92.19 118 PHE A N 1
ATOM 881 C CA . PHE A 1 118 ? -6.938 22.359 -3.311 1 92.19 118 PHE A CA 1
ATOM 882 C C . PHE A 1 118 ? -7.156 21.406 -2.139 1 92.19 118 PHE A C 1
ATOM 884 O O . PHE A 1 118 ? -7.203 21.844 -0.985 1 92.19 118 PHE A O 1
ATOM 891 N N . VAL A 1 119 ? -7.422 20.109 -2.445 1 93.56 119 VAL A N 1
ATOM 892 C CA . VAL A 1 119 ? -7.523 19.031 -1.472 1 93.56 119 VAL A CA 1
ATOM 893 C C . VAL A 1 119 ? -6.434 17.984 -1.74 1 93.56 119 VAL A C 1
ATOM 895 O O . VAL A 1 119 ? -6.223 17.578 -2.885 1 93.56 119 VAL A O 1
ATOM 898 N N . ARG A 1 120 ? -5.715 17.719 -0.714 1 93.69 120 ARG A N 1
ATOM 899 C CA . ARG A 1 120 ? -4.805 16.578 -0.752 1 93.69 120 ARG A CA 1
ATOM 900 C C . ARG A 1 120 ? -5.414 15.367 -0.063 1 93.69 120 ARG A C 1
ATOM 902 O O . ARG A 1 120 ? -5.707 15.406 1.134 1 93.69 120 ARG A O 1
ATOM 909 N N . SER A 1 121 ? -5.617 14.297 -0.825 1 94.25 121 SER A N 1
ATOM 910 C CA . SER A 1 121 ? -6.141 13.055 -0.265 1 94.25 121 SER A CA 1
ATOM 911 C C . SER A 1 121 ? -5.031 12.031 -0.058 1 94.25 121 SER A C 1
ATOM 913 O O . SER A 1 121 ? -4.277 11.727 -0.985 1 94.25 121 SER A O 1
ATOM 915 N N . ASN A 1 122 ? -4.871 11.617 1.162 1 95.69 122 ASN A N 1
ATOM 916 C CA . ASN A 1 122 ? -3.918 10.57 1.517 1 95.69 122 ASN A CA 1
ATOM 917 C C . ASN A 1 122 ? -4.617 9.242 1.807 1 95.69 122 ASN A C 1
ATOM 919 O O . ASN A 1 122 ? -5.441 9.164 2.719 1 95.69 122 ASN A O 1
ATOM 923 N N . TYR A 1 123 ? -4.336 8.25 1.018 1 95 123 TYR A N 1
ATOM 924 C CA . TYR A 1 123 ? -4.793 6.895 1.301 1 95 123 TYR A CA 1
ATOM 925 C C . TYR A 1 123 ? -3.756 6.129 2.113 1 95 123 TYR A C 1
ATOM 927 O O . TYR A 1 123 ? -2.721 5.719 1.584 1 95 123 TYR A O 1
ATOM 935 N N . VAL A 1 124 ? -4.062 5.949 3.4 1 96.38 124 VAL A N 1
ATOM 936 C CA . VAL A 1 124 ? -3.16 5.324 4.363 1 96.38 124 VAL A CA 1
ATOM 937 C C . VAL A 1 124 ? -3.508 3.848 4.52 1 96.38 124 VAL A C 1
ATOM 939 O O . VAL A 1 124 ? -4.605 3.506 4.969 1 96.38 124 VAL A O 1
ATOM 942 N N . THR A 1 125 ? -2.607 3.002 4.105 1 95.5 125 THR A N 1
ATOM 943 C CA 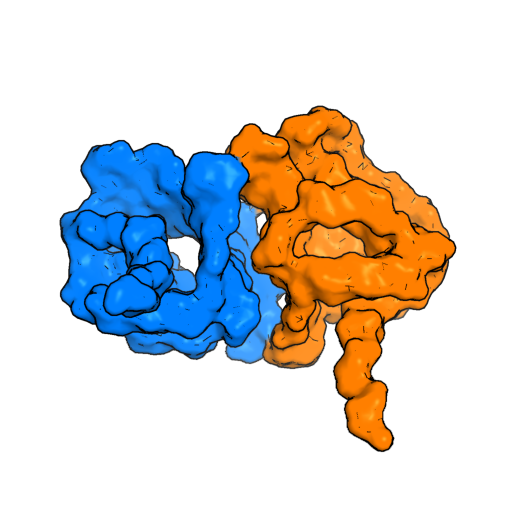. THR A 1 125 ? -2.801 1.564 4.266 1 95.5 125 THR A CA 1
ATOM 944 C C . THR A 1 125 ? -2.105 1.062 5.527 1 95.5 125 THR A C 1
ATOM 946 O O . THR A 1 125 ? -0.904 1.27 5.707 1 95.5 125 THR A O 1
ATOM 949 N N . LEU A 1 126 ? -2.885 0.455 6.414 1 95.75 126 LEU A N 1
ATOM 950 C CA . LEU A 1 126 ? -2.381 -0.152 7.645 1 95.75 126 LEU A CA 1
ATOM 951 C C . LEU A 1 126 ? -2.523 -1.67 7.598 1 95.75 126 LEU A C 1
ATOM 953 O O . LEU A 1 126 ? -3.539 -2.188 7.129 1 95.75 126 LEU A O 1
ATOM 957 N N . THR A 1 127 ? -1.526 -2.277 7.992 1 94 127 THR A N 1
ATOM 958 C CA . THR A 1 127 ? -1.577 -3.734 8.047 1 94 127 THR A CA 1
ATOM 959 C C . THR A 1 127 ? -1.432 -4.23 9.484 1 94 127 THR A C 1
ATOM 961 O O . THR A 1 127 ? -0.737 -3.607 10.289 1 94 127 THR A O 1
ATOM 964 N N . ASN A 1 128 ? -2.123 -5.316 9.742 1 92.12 128 ASN A N 1
ATOM 965 C CA . ASN A 1 128 ? -2.08 -5.949 11.055 1 92.12 128 ASN A CA 1
ATOM 966 C C . ASN A 1 128 ? -0.929 -6.945 11.156 1 92.12 128 ASN A C 1
ATOM 968 O O . ASN A 1 128 ? -0.971 -8.016 10.547 1 92.12 128 ASN A O 1
ATOM 972 N N . THR A 1 129 ? 0.062 -6.637 11.922 1 88.62 129 THR A N 1
ATOM 973 C CA . THR A 1 129 ? 1.253 -7.473 12.016 1 88.62 129 THR A CA 1
ATOM 974 C C . THR A 1 129 ? 1.119 -8.469 13.164 1 88.62 129 THR A C 1
ATOM 976 O O . THR A 1 129 ? 2.012 -9.289 13.391 1 88.62 129 THR A O 1
ATOM 979 N N . GLY A 1 130 ? 0.061 -8.484 13.812 1 81.19 130 GLY A N 1
ATOM 980 C CA . GLY A 1 130 ? -0.085 -9.281 15.023 1 81.19 130 GLY A CA 1
ATOM 981 C C . GLY A 1 130 ? 0.335 -8.539 16.281 1 81.19 130 GLY A C 1
ATOM 982 O O . GLY A 1 130 ? -0.189 -8.805 17.359 1 81.19 130 GLY A O 1
ATOM 983 N N . ASN A 1 131 ? 1.388 -7.625 16.234 1 80.06 131 ASN A N 1
ATOM 984 C CA . ASN A 1 131 ? 1.812 -6.785 17.344 1 80.06 131 ASN A CA 1
ATOM 985 C C . ASN A 1 131 ? 1.238 -5.375 17.234 1 80.06 131 ASN A C 1
ATOM 987 O O . ASN A 1 131 ? 1.754 -4.441 17.844 1 80.06 131 ASN A O 1
ATOM 991 N N . GLY A 1 132 ? 0.194 -5.336 16.453 1 86.81 132 GLY A N 1
ATOM 992 C CA . GLY A 1 132 ? -0.412 -4.031 16.234 1 86.81 132 GLY A CA 1
ATOM 993 C C . GLY A 1 132 ? -0.489 -3.648 14.766 1 86.81 132 GLY A C 1
ATOM 994 O O . GLY A 1 132 ? -0.148 -4.449 13.891 1 86.81 132 GLY A O 1
ATOM 995 N N . TRP A 1 133 ? -1.036 -2.471 14.562 1 92.88 133 TRP A N 1
ATOM 996 C CA . TRP A 1 133 ? -1.211 -1.962 13.211 1 92.88 133 TRP A CA 1
ATOM 997 C C . TRP A 1 133 ? -0.071 -1.022 12.828 1 92.88 133 TRP A C 1
ATOM 999 O O . TRP A 1 133 ? 0.332 -0.172 13.625 1 92.88 133 TRP A O 1
ATOM 1009 N N . GLU A 1 134 ? 0.44 -1.264 11.609 1 94.81 134 GLU A N 1
ATOM 1010 C CA . GLU A 1 134 ? 1.482 -0.378 11.102 1 94.81 134 GLU A CA 1
ATOM 1011 C C . GLU A 1 134 ? 1.115 0.172 9.727 1 94.81 134 GLU A C 1
ATOM 1013 O O . GLU A 1 134 ? 0.502 -0.525 8.914 1 94.81 134 GLU A O 1
ATOM 1018 N N . ILE A 1 135 ? 1.537 1.396 9.516 1 96.44 135 ILE A N 1
ATOM 1019 C CA . ILE A 1 135 ? 1.394 1.982 8.188 1 96.44 135 ILE A CA 1
ATOM 1020 C C . ILE A 1 135 ? 2.42 1.366 7.238 1 96.44 135 ILE A C 1
ATOM 1022 O O . ILE A 1 135 ? 3.621 1.381 7.516 1 96.44 135 ILE A O 1
ATOM 1026 N N . THR A 1 136 ? 1.923 0.811 6.137 1 95.12 136 THR A N 1
ATOM 1027 C CA . THR A 1 136 ? 2.822 0.171 5.184 1 95.12 136 THR A CA 1
ATOM 1028 C C . THR A 1 136 ? 2.891 0.967 3.883 1 95.12 136 THR A C 1
ATOM 1030 O O . THR A 1 136 ? 3.82 0.798 3.094 1 95.12 136 THR A O 1
ATOM 1033 N N . SER A 1 137 ? 1.949 1.769 3.615 1 95.06 137 SER A N 1
ATOM 1034 C CA . SER A 1 137 ? 2.016 2.625 2.436 1 95.06 137 SER A CA 1
ATOM 1035 C C . SER A 1 137 ? 1.06 3.807 2.557 1 95.06 137 SER A C 1
ATOM 1037 O O . SER A 1 137 ? 0.018 3.705 3.209 1 95.06 137 SER A O 1
ATOM 1039 N N . VAL A 1 138 ? 1.436 4.902 1.992 1 96.75 138 VAL A N 1
ATOM 1040 C CA . VAL A 1 138 ? 0.577 6.07 1.816 1 96.75 138 VAL A CA 1
ATOM 1041 C C . VAL A 1 138 ? 0.63 6.535 0.364 1 96.75 138 VAL A C 1
ATOM 1043 O O . VAL A 1 138 ? 1.713 6.703 -0.202 1 96.75 138 VAL A O 1
ATOM 1046 N N . TYR A 1 139 ? -0.5 6.629 -0.233 1 95.19 139 TYR A N 1
ATOM 1047 C CA . TYR A 1 139 ? -0.625 7.188 -1.575 1 95.19 139 TYR A CA 1
ATOM 1048 C C . TYR A 1 139 ? -1.401 8.5 -1.55 1 95.19 139 TYR A C 1
ATOM 1050 O O . TYR A 1 139 ? -2.521 8.555 -1.035 1 95.19 139 TYR A O 1
ATOM 1058 N N . SER A 1 140 ? -0.772 9.523 -2.105 1 95.38 140 SER A N 1
ATOM 1059 C CA . SER A 1 140 ? -1.371 10.852 -2.043 1 95.38 140 SER A CA 1
ATOM 1060 C C . SER A 1 140 ? -1.701 11.375 -3.436 1 95.38 140 SER A C 1
ATOM 1062 O O . SER A 1 140 ? -0.937 11.172 -4.379 1 95.38 140 SER A O 1
ATOM 1064 N N . VAL A 1 141 ? -2.834 12.078 -3.463 1 93.88 141 VAL A N 1
ATOM 1065 C CA . VAL A 1 141 ? -3.271 12.75 -4.68 1 93.88 141 VAL A CA 1
ATOM 1066 C C . VAL A 1 141 ? -3.732 14.172 -4.348 1 93.88 141 VAL A C 1
ATOM 1068 O O . VAL A 1 141 ? -4.352 14.398 -3.307 1 93.88 141 VAL A O 1
ATOM 1071 N N . VAL A 1 142 ? -3.402 15.086 -5.23 1 92.5 142 VAL A N 1
ATOM 1072 C CA . VAL A 1 142 ? -3.826 16.469 -5.07 1 92.5 142 VAL A CA 1
ATOM 1073 C C . VAL A 1 142 ? -4.836 16.828 -6.16 1 92.5 142 VAL A C 1
ATOM 1075 O O . VAL A 1 142 ? -4.648 16.484 -7.328 1 92.5 142 VAL A O 1
ATOM 1078 N N . ARG A 1 143 ? -5.992 17.531 -5.75 1 89.56 143 ARG A N 1
ATOM 1079 C CA . ARG A 1 143 ? -7.023 17.984 -6.68 1 89.56 143 ARG A CA 1
ATOM 1080 C C . ARG A 1 143 ? -7.449 19.422 -6.383 1 89.56 143 ARG A C 1
ATOM 1082 O O . ARG A 1 143 ? -7.418 19.859 -5.23 1 89.56 143 ARG A O 1
ATOM 1089 N N . MET B 1 1 ? 32.062 -18.578 0.47 1 22.05 1 MET B N 1
ATOM 1090 C CA . MET B 1 1 ? 31.031 -19.141 1.324 1 22.05 1 MET B CA 1
ATOM 1091 C C . MET B 1 1 ? 29.812 -18.234 1.354 1 22.05 1 MET B C 1
ATOM 1093 O O . MET B 1 1 ? 28.766 -18.609 1.914 1 22.05 1 MET B O 1
ATOM 1097 N N . LYS B 1 2 ? 30.109 -16.922 1.227 1 26.64 2 LYS B N 1
ATOM 1098 C CA . LYS B 1 2 ? 29.156 -15.859 1.548 1 26.64 2 LYS B CA 1
ATOM 1099 C C . LYS B 1 2 ? 27.969 -15.891 0.599 1 26.64 2 LYS B C 1
AT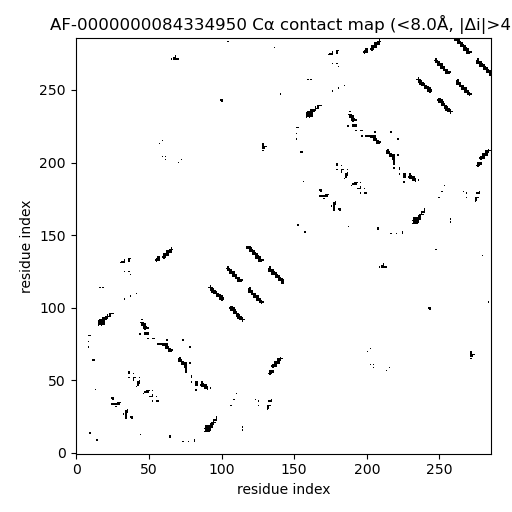OM 1101 O O . LYS B 1 2 ? 27.25 -14.898 0.469 1 26.64 2 LYS B O 1
ATOM 1106 N N . MET B 1 3 ? 27.938 -16.781 -0.33 1 28.92 3 MET B N 1
ATOM 1107 C CA . MET B 1 3 ? 27.016 -17 -1.438 1 28.92 3 MET B CA 1
ATOM 1108 C C . MET B 1 3 ? 25.578 -17.109 -0.933 1 28.92 3 MET B C 1
ATOM 1110 O O . MET B 1 3 ? 24.703 -17.562 -1.664 1 28.92 3 MET B O 1
ATOM 1114 N N . LEU B 1 4 ? 25.328 -17.094 0.37 1 29.61 4 LEU B N 1
ATOM 1115 C CA . LEU B 1 4 ? 24.141 -17.516 1.107 1 29.61 4 LEU B CA 1
ATOM 1116 C C . LEU B 1 4 ? 22.922 -16.672 0.703 1 29.61 4 LEU B C 1
ATOM 1118 O O . LEU B 1 4 ? 21.828 -17.219 0.565 1 29.61 4 LEU B O 1
ATOM 1122 N N . LYS B 1 5 ? 22.953 -15.469 1.046 1 32.41 5 LYS B N 1
ATOM 1123 C CA . LYS B 1 5 ? 21.766 -14.734 1.482 1 32.41 5 LYS B CA 1
ATOM 1124 C C . LYS B 1 5 ? 20.781 -14.555 0.338 1 32.41 5 LYS B C 1
ATOM 1126 O O . LYS B 1 5 ? 19.875 -13.727 0.417 1 32.41 5 LYS B O 1
ATOM 1131 N N . SER B 1 6 ? 20.984 -14.922 -0.793 1 31.88 6 SER B N 1
ATOM 1132 C CA . SER B 1 6 ? 20.281 -14.523 -2.006 1 31.88 6 SER B CA 1
ATOM 1133 C C . SER B 1 6 ? 18.812 -14.906 -1.942 1 31.88 6 SER B C 1
ATOM 1135 O O . SER B 1 6 ? 17.953 -14.227 -2.514 1 31.88 6 SER B O 1
ATOM 1137 N N . VAL B 1 7 ? 18.359 -16.219 -1.746 1 35.31 7 VAL B N 1
ATOM 1138 C CA . VAL B 1 7 ? 17.219 -16.891 -2.375 1 35.31 7 VAL B CA 1
ATOM 1139 C C . VAL B 1 7 ? 15.922 -16.422 -1.708 1 35.31 7 VAL B C 1
ATOM 1141 O O . VAL B 1 7 ? 14.852 -16.984 -1.968 1 35.31 7 VAL B O 1
ATOM 1144 N N . THR B 1 8 ? 15.805 -15.922 -0.598 1 38.81 8 THR B N 1
ATOM 1145 C CA . THR B 1 8 ? 14.711 -16.109 0.346 1 38.81 8 THR B CA 1
ATOM 1146 C C . THR B 1 8 ? 13.453 -15.391 -0.137 1 38.81 8 THR B C 1
ATOM 1148 O O . THR B 1 8 ? 12.438 -15.375 0.554 1 38.81 8 THR B O 1
ATOM 1151 N N . ILE B 1 9 ? 13.695 -14.547 -0.984 1 40.28 9 ILE B N 1
ATOM 1152 C CA . ILE B 1 9 ? 12.43 -13.93 -1.364 1 40.28 9 ILE B CA 1
ATOM 1153 C C . ILE B 1 9 ? 11.469 -15 -1.867 1 40.28 9 ILE B C 1
ATOM 1155 O O . ILE B 1 9 ? 10.258 -14.906 -1.653 1 40.28 9 ILE B O 1
ATOM 1159 N N . ALA B 1 10 ? 12.07 -16.031 -2.598 1 43 10 ALA B N 1
ATOM 1160 C CA . ALA B 1 10 ? 11.297 -17.078 -3.258 1 43 10 ALA B CA 1
ATOM 1161 C C . ALA B 1 10 ? 10.398 -17.812 -2.262 1 43 10 ALA B C 1
ATOM 1163 O O . ALA B 1 10 ? 9.258 -18.141 -2.578 1 43 10 ALA B O 1
ATOM 1164 N N . ALA B 1 11 ? 11.062 -18.234 -1.206 1 43.84 11 ALA B N 1
ATOM 1165 C CA . ALA B 1 11 ? 10.32 -19.156 -0.348 1 43.84 11 ALA B CA 1
ATOM 1166 C C . ALA B 1 11 ? 9.055 -18.5 0.198 1 43.84 11 ALA B C 1
ATOM 1168 O O . ALA B 1 11 ? 8.016 -19.156 0.335 1 43.84 11 ALA B O 1
ATOM 1169 N N . CYS B 1 12 ? 9.242 -17.344 0.649 1 43.75 12 CYS B N 1
ATOM 1170 C CA . CYS B 1 12 ? 8.125 -16.75 1.371 1 43.75 12 CYS B CA 1
ATOM 1171 C C . CYS B 1 12 ? 7.027 -16.312 0.411 1 43.75 12 CYS B C 1
ATOM 1173 O O . CYS B 1 12 ? 5.844 -16.391 0.74 1 43.75 12 CYS B O 1
ATOM 1175 N N . LEU B 1 13 ? 7.422 -15.656 -0.685 1 43.59 13 LEU B N 1
ATOM 1176 C CA . LEU B 1 13 ? 6.312 -15.305 -1.562 1 43.59 13 LEU B CA 1
ATOM 1177 C C . LEU B 1 13 ? 5.668 -16.547 -2.158 1 43.59 13 LEU B C 1
ATOM 1179 O O . LEU B 1 13 ? 4.453 -16.594 -2.348 1 43.59 13 LEU B O 1
ATOM 1183 N N . LEU B 1 14 ? 6.484 -17.453 -2.918 1 42.84 14 LEU B N 1
ATOM 1184 C CA . LEU B 1 14 ? 5.969 -18.484 -3.812 1 42.84 14 LEU B CA 1
ATOM 1185 C C . LEU B 1 14 ? 5.926 -19.844 -3.115 1 42.84 14 LEU B C 1
ATOM 1187 O O . LEU B 1 14 ? 6.91 -20.578 -3.129 1 42.84 14 LEU B O 1
ATOM 1191 N N . MET B 1 15 ? 5.41 -20 -1.957 1 39.47 15 MET B N 1
ATOM 1192 C CA . MET B 1 15 ? 5.207 -21.438 -1.831 1 39.47 15 MET B CA 1
ATOM 1193 C C . MET B 1 15 ? 4.52 -22.016 -3.07 1 39.47 15 MET B C 1
ATOM 1195 O O . MET B 1 15 ? 3.35 -21.703 -3.328 1 39.47 15 MET B O 1
ATOM 1199 N N . THR B 1 16 ? 5.234 -22.109 -4.18 1 35.72 16 THR B N 1
ATOM 1200 C CA . THR B 1 16 ? 4.855 -22.609 -5.5 1 35.72 16 THR B CA 1
ATOM 1201 C C . THR B 1 16 ? 4.18 -23.969 -5.395 1 35.72 16 THR B C 1
ATOM 1203 O O . THR B 1 16 ? 4.836 -24.969 -5.105 1 35.72 16 THR B O 1
ATOM 1206 N N . VAL B 1 17 ? 3.168 -24.281 -4.527 1 34.25 17 VAL B N 1
ATOM 1207 C CA . VAL B 1 17 ? 2.582 -25.578 -4.852 1 34.25 17 VAL B CA 1
ATOM 1208 C C . VAL B 1 17 ? 1.833 -25.484 -6.18 1 34.25 17 VAL B C 1
ATOM 1210 O O . VAL B 1 17 ? 1.078 -24.531 -6.41 1 34.25 17 VAL B O 1
ATOM 1213 N N . ALA B 1 18 ? 2.283 -26.078 -7.172 1 31.94 18 ALA B N 1
ATOM 1214 C CA . ALA B 1 18 ? 1.829 -26.234 -8.547 1 31.94 18 ALA B CA 1
ATOM 1215 C C . ALA B 1 18 ? 0.392 -26.75 -8.594 1 31.94 18 A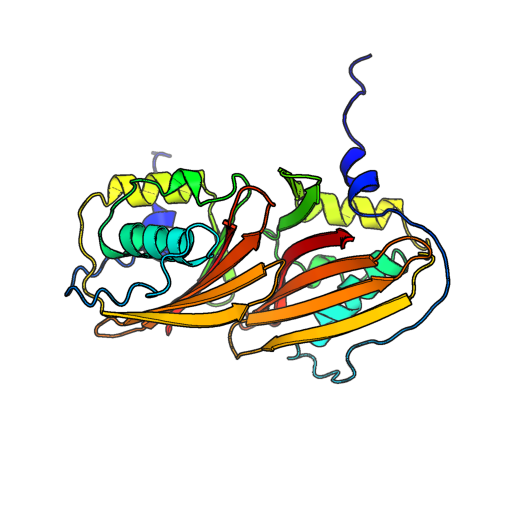LA B C 1
ATOM 1217 O O . ALA B 1 18 ? -0.217 -26.812 -9.672 1 31.94 18 ALA B O 1
ATOM 1218 N N . PHE B 1 19 ? -0.684 -26.75 -7.836 1 33.03 19 PHE B N 1
ATOM 1219 C CA . PHE B 1 19 ? -1.784 -27.484 -8.453 1 33.03 19 PHE B CA 1
ATOM 1220 C C . PHE B 1 19 ? -2.51 -26.609 -9.469 1 33.03 19 PHE B C 1
ATOM 1222 O O . PHE B 1 19 ? -2.336 -25.391 -9.492 1 33.03 19 PHE B O 1
ATOM 1229 N N . ALA B 1 20 ? -3.926 -26.922 -9.859 1 35.69 20 ALA B N 1
ATOM 1230 C CA . ALA B 1 20 ? -4.848 -26.75 -10.984 1 35.69 20 ALA B CA 1
ATOM 1231 C C . ALA B 1 20 ? -5.348 -25.312 -11.055 1 35.69 20 ALA B C 1
ATOM 1233 O O . ALA B 1 20 ? -5.344 -24.594 -10.047 1 35.69 20 ALA B O 1
ATOM 1234 N N . LYS B 1 21 ? -5.91 -24.797 -12.359 1 38.53 21 LYS B N 1
ATOM 1235 C CA . LYS B 1 21 ? -6.168 -23.734 -13.32 1 38.53 21 LYS B CA 1
ATOM 1236 C C . LYS B 1 21 ? -7.359 -22.875 -12.898 1 38.53 21 LYS B C 1
ATOM 1238 O O . LYS B 1 21 ? -8.5 -23.188 -13.242 1 38.53 21 LYS B O 1
ATOM 1243 N N . ALA B 1 22 ? -7.969 -22.516 -11.781 1 36.41 22 ALA B N 1
ATOM 1244 C CA . ALA B 1 22 ? -9.211 -21.797 -12.023 1 36.41 22 ALA B CA 1
ATOM 1245 C C . ALA B 1 22 ? -8.938 -20.312 -12.305 1 36.41 22 ALA B C 1
ATOM 1247 O O . ALA B 1 22 ? -8.195 -19.672 -11.562 1 36.41 22 ALA B O 1
ATOM 1248 N N . ASN B 1 23 ? -9.039 -19.875 -13.648 1 39.56 23 ASN B N 1
ATOM 1249 C CA . ASN B 1 23 ? -8.766 -18.562 -14.219 1 39.56 23 ASN B CA 1
ATOM 1250 C C . ASN B 1 23 ? -9.766 -17.516 -13.719 1 39.56 23 ASN B C 1
ATOM 1252 O O . ASN B 1 23 ? -10.93 -17.531 -14.109 1 39.56 23 ASN B O 1
ATOM 1256 N N . ASN B 1 24 ? -10.133 -17.312 -12.609 1 43.69 24 ASN B N 1
ATOM 1257 C CA . ASN B 1 24 ? -11.148 -16.281 -12.438 1 43.69 24 ASN B CA 1
ATOM 1258 C C . ASN B 1 24 ? -10.555 -14.875 -12.609 1 43.69 24 ASN B C 1
ATOM 1260 O O . ASN B 1 24 ? -10 -14.312 -11.664 1 43.69 24 ASN B O 1
ATOM 1264 N N . LYS B 1 25 ? -10.18 -14.555 -13.914 1 47.12 25 LYS B N 1
ATOM 1265 C CA . LYS B 1 25 ? -9.781 -13.188 -14.258 1 47.12 25 LYS B CA 1
ATOM 1266 C C . LYS B 1 25 ? -10.945 -12.219 -14.078 1 47.12 25 LYS B C 1
ATOM 1268 O O . LYS B 1 25 ? -12.109 -12.625 -14.125 1 47.12 25 LYS B O 1
ATOM 1273 N N . LEU B 1 26 ? -10.711 -11.055 -13.523 1 49.09 26 LEU B N 1
ATOM 1274 C CA . LEU B 1 26 ? -11.719 -10.008 -13.484 1 49.09 26 LEU B CA 1
ATOM 1275 C C . LEU B 1 26 ? -12.258 -9.719 -14.883 1 49.09 26 LEU B C 1
ATOM 1277 O O . LEU B 1 26 ? -11.516 -9.797 -15.867 1 49.09 26 LEU B O 1
ATOM 1281 N N . ASN B 1 27 ? -13.555 -10.016 -15.148 1 43.66 27 ASN B N 1
ATOM 1282 C CA . ASN B 1 27 ? -14.211 -9.867 -16.438 1 43.66 27 ASN B CA 1
ATOM 1283 C C . ASN B 1 27 ? -13.945 -8.484 -17.047 1 43.66 27 ASN B C 1
ATOM 1285 O O . ASN B 1 27 ? -14.273 -8.242 -18.203 1 43.66 27 ASN B O 1
ATOM 1289 N N . ASP B 1 28 ? -14.055 -7.438 -16.359 1 44.34 28 ASP B N 1
ATOM 1290 C CA . ASP B 1 28 ? -14.219 -6.184 -17.094 1 44.34 28 ASP B CA 1
ATOM 1291 C C . ASP B 1 28 ? -12.891 -5.699 -17.656 1 44.34 28 ASP B C 1
ATOM 1293 O O . ASP B 1 28 ? -11.945 -5.449 -16.906 1 44.34 28 ASP B O 1
ATOM 1297 N N . ASP B 1 29 ? -12.641 -6.004 -18.938 1 42.06 29 ASP B N 1
ATOM 1298 C CA . ASP B 1 29 ? -11.477 -5.773 -19.781 1 42.06 29 ASP B CA 1
ATOM 1299 C C . ASP B 1 29 ? -11.266 -4.281 -20.031 1 42.06 29 ASP B C 1
ATOM 1301 O O . ASP B 1 29 ? -10.562 -3.896 -20.969 1 42.06 29 ASP B O 1
ATOM 1305 N N . ASN B 1 30 ? -12 -3.467 -19.484 1 44.19 30 ASN B N 1
ATOM 1306 C CA . ASN B 1 30 ? -11.711 -2.104 -19.922 1 44.19 30 ASN B CA 1
ATOM 1307 C C . ASN B 1 30 ? -10.297 -1.681 -19.547 1 44.19 30 ASN B C 1
ATOM 1309 O O . ASN B 1 30 ? -9.867 -1.885 -18.406 1 44.19 30 ASN B O 1
ATOM 1313 N N . ALA B 1 31 ? -9.422 -1.518 -20.562 1 45.81 31 ALA B N 1
ATOM 1314 C CA . ALA B 1 31 ? -8.023 -1.101 -20.516 1 45.81 31 ALA B CA 1
ATOM 1315 C C . ALA B 1 31 ? -7.789 -0.083 -19.406 1 45.81 31 ALA B C 1
ATOM 1317 O O . ALA B 1 31 ? -6.707 -0.033 -18.828 1 45.81 31 ALA B O 1
ATOM 1318 N N . ALA B 1 32 ? -8.789 0.774 -19.172 1 53.66 32 ALA B N 1
ATOM 1319 C CA . ALA B 1 32 ? -8.773 1.816 -18.156 1 53.66 32 ALA B CA 1
ATOM 1320 C C . ALA B 1 32 ? -9.047 1.233 -16.766 1 53.66 32 ALA B C 1
ATOM 1322 O O . ALA B 1 32 ? -8.984 1.944 -15.758 1 53.66 32 ALA B O 1
ATOM 1323 N N . SER B 1 33 ? -9.188 -0.097 -16.734 1 71.75 33 SER B N 1
ATOM 1324 C CA . SER B 1 33 ? -9.594 -0.801 -15.523 1 71.75 33 SER B CA 1
ATOM 1325 C C . SER B 1 33 ? -8.391 -1.404 -14.805 1 71.75 33 SER B C 1
ATOM 1327 O O . SER B 1 33 ? -7.398 -1.766 -15.438 1 71.75 33 SER B O 1
ATOM 1329 N N . PRO B 1 34 ? -8.398 -1.256 -13.539 1 86.25 34 PRO B N 1
ATOM 1330 C CA . PRO B 1 34 ? -7.336 -1.902 -12.766 1 86.25 34 PRO B CA 1
ATOM 1331 C C . PRO B 1 34 ? -7.258 -3.406 -13.008 1 86.25 34 PRO B C 1
ATOM 1333 O O . PRO B 1 34 ? -6.293 -4.055 -12.594 1 86.25 34 PRO B O 1
ATOM 1336 N N . ASN B 1 35 ? -8.164 -3.932 -13.961 1 88.25 35 ASN B N 1
ATOM 1337 C CA . ASN B 1 35 ? -8.297 -5.375 -14.125 1 88.25 35 ASN B CA 1
ATOM 1338 C C . ASN B 1 35 ? -7.105 -5.965 -14.867 1 88.25 35 ASN B C 1
ATOM 1340 O O . ASN B 1 35 ? -6.637 -7.055 -14.531 1 88.25 35 ASN B O 1
ATOM 1344 N N . ASN B 1 36 ? -6.668 -5.219 -15.852 1 90.69 36 ASN B N 1
ATOM 1345 C CA . ASN B 1 36 ? -5.527 -5.707 -16.625 1 90.69 36 ASN B CA 1
ATOM 1346 C C . ASN B 1 36 ? -4.309 -5.93 -15.727 1 90.69 36 ASN B C 1
ATOM 1348 O O . ASN B 1 36 ? -3.643 -6.961 -15.82 1 90.69 36 ASN B O 1
ATOM 1352 N N . ALA B 1 37 ? -4.027 -4.961 -14.914 1 94.5 37 ALA B N 1
ATOM 1353 C CA . ALA B 1 37 ? -2.879 -5.059 -14.023 1 94.5 37 ALA B CA 1
ATOM 1354 C C . ALA B 1 37 ? -3.025 -6.242 -13.07 1 94.5 37 ALA B C 1
ATOM 1356 O O . ALA B 1 37 ? -2.084 -7.012 -12.875 1 94.5 37 ALA B O 1
ATOM 1357 N N . VAL B 1 38 ? -4.203 -6.469 -12.547 1 95.19 38 VAL B N 1
ATOM 1358 C CA . VAL B 1 38 ? -4.445 -7.555 -11.602 1 95.19 38 VAL B CA 1
ATOM 1359 C C . VAL B 1 38 ? -4.312 -8.898 -12.32 1 95.19 38 VAL B C 1
ATOM 1361 O O . VAL B 1 38 ? -3.676 -9.82 -11.805 1 95.19 38 VAL B O 1
ATOM 1364 N N . ASN B 1 39 ? -4.918 -8.984 -13.508 1 94.31 39 ASN B N 1
ATOM 1365 C CA . ASN B 1 39 ? -4.832 -10.227 -14.266 1 94.31 39 ASN B CA 1
ATOM 1366 C C . ASN B 1 39 ? -3.385 -10.57 -14.617 1 94.31 39 ASN B C 1
ATOM 1368 O O . ASN B 1 39 ? -2.988 -11.734 -14.555 1 94.31 39 ASN B O 1
ATOM 1372 N N . THR B 1 40 ? -2.641 -9.586 -15.016 1 94.88 40 THR B N 1
ATOM 1373 C CA . THR B 1 40 ? -1.226 -9.789 -15.305 1 94.88 40 THR B CA 1
ATOM 1374 C C . THR B 1 40 ? -0.487 -10.305 -14.07 1 94.88 40 THR B C 1
ATOM 1376 O O . THR B 1 40 ? 0.318 -11.234 -14.172 1 94.88 40 THR B O 1
ATOM 1379 N N . TYR B 1 41 ? -0.782 -9.711 -12.922 1 96.25 41 TYR B N 1
ATOM 1380 C CA . TYR B 1 41 ? -0.19 -10.141 -11.664 1 96.25 41 TYR B CA 1
ATOM 1381 C C . TYR B 1 41 ? -0.567 -11.586 -11.352 1 96.25 41 TYR B C 1
ATOM 1383 O O . TYR B 1 41 ? 0.291 -12.391 -10.992 1 96.25 41 TYR B O 1
ATOM 1391 N N . VAL B 1 42 ? -1.829 -11.891 -11.508 1 95.88 42 VAL B N 1
ATOM 1392 C CA . VAL B 1 42 ? -2.33 -13.234 -11.234 1 95.88 42 VAL B CA 1
ATOM 1393 C C . VAL B 1 42 ? -1.625 -14.242 -12.141 1 95.88 42 VAL B C 1
ATOM 1395 O O . VAL B 1 42 ? -1.18 -15.297 -11.68 1 95.88 42 VAL B O 1
ATOM 1398 N N . ASP B 1 43 ? -1.496 -13.945 -13.445 1 95 43 ASP B N 1
ATOM 1399 C CA . ASP B 1 43 ? -0.796 -14.828 -14.375 1 95 43 ASP B CA 1
ATOM 1400 C C . ASP B 1 43 ? 0.655 -15.039 -13.945 1 95 43 ASP B C 1
ATOM 1402 O O . ASP B 1 43 ? 1.181 -16.141 -14.039 1 95 43 ASP B O 1
ATOM 1406 N N . ALA B 1 44 ? 1.232 -14.031 -13.477 1 96.12 44 ALA B N 1
ATOM 1407 C CA . ALA B 1 44 ? 2.631 -14.102 -13.055 1 96.12 44 ALA B CA 1
ATOM 1408 C C . ALA B 1 44 ? 2.795 -15.031 -11.859 1 96.12 44 ALA B C 1
ATOM 1410 O O . ALA B 1 44 ? 3.643 -15.93 -11.867 1 96.12 44 ALA B O 1
ATOM 1411 N N . ILE B 1 45 ? 1.945 -14.898 -10.852 1 93.75 45 ILE B N 1
ATOM 1412 C CA . ILE B 1 45 ? 2.184 -15.609 -9.602 1 93.75 45 ILE B CA 1
ATOM 1413 C C . ILE B 1 45 ? 1.592 -17.016 -9.688 1 93.75 45 ILE B C 1
ATOM 1415 O O . ILE B 1 45 ? 1.979 -17.906 -8.93 1 93.75 45 ILE B O 1
ATOM 1419 N N . SER B 1 46 ? 0.61 -17.172 -10.594 1 93.31 46 SER B N 1
ATOM 1420 C CA . SER B 1 46 ? -0.044 -18.469 -10.688 1 93.31 46 SER B CA 1
ATOM 1421 C C . SER B 1 46 ? 0.624 -19.344 -11.742 1 93.31 46 SER B C 1
ATOM 1423 O O . SER B 1 46 ? 0.68 -20.578 -11.586 1 93.31 46 SER B O 1
ATOM 1425 N N . HIS B 1 47 ? 1.158 -18.719 -12.859 1 94.25 47 HIS B N 1
ATOM 1426 C CA . HIS B 1 47 ? 1.629 -19.5 -14 1 94.25 47 HIS B CA 1
ATOM 1427 C C . HIS B 1 47 ? 3.078 -19.156 -14.336 1 94.25 47 HIS B C 1
ATOM 1429 O O . HIS B 1 47 ? 3.648 -19.719 -15.273 1 94.25 47 HIS B O 1
ATOM 1435 N N . GLY B 1 48 ? 3.688 -18.281 -13.617 1 94.81 48 GLY B N 1
ATOM 1436 C CA . GLY B 1 48 ? 5.051 -17.875 -13.922 1 94.81 48 GLY B CA 1
ATOM 1437 C C . GLY B 1 48 ? 5.164 -17.094 -15.219 1 94.81 48 GLY B C 1
ATOM 1438 O O . GLY B 1 48 ? 6.164 -17.219 -15.93 1 94.81 48 GLY B O 1
ATOM 1439 N N . LYS B 1 49 ? 4.133 -16.375 -15.57 1 95.38 49 LYS B N 1
ATOM 1440 C CA . LYS B 1 49 ? 4.145 -15.562 -16.781 1 95.38 49 LYS B CA 1
ATOM 1441 C C . LYS B 1 49 ? 4.578 -14.133 -16.484 1 95.38 49 LYS B C 1
ATOM 1443 O O . LYS B 1 49 ? 3.844 -13.367 -15.859 1 95.38 49 LYS B O 1
ATOM 1448 N N . ALA B 1 50 ? 5.684 -13.758 -17 1 94.69 50 ALA B N 1
ATOM 1449 C CA . ALA B 1 50 ? 6.25 -12.453 -16.672 1 94.69 50 ALA B CA 1
ATOM 1450 C C . ALA B 1 50 ? 5.801 -11.398 -17.688 1 94.69 50 ALA B C 1
ATOM 1452 O O . ALA B 1 50 ? 6.02 -10.203 -17.484 1 94.69 50 ALA B O 1
ATOM 1453 N N . GLU B 1 51 ? 5.176 -11.852 -18.734 1 94.88 51 GLU B N 1
ATOM 1454 C CA . GLU B 1 51 ? 4.809 -10.938 -19.797 1 94.88 51 GLU B CA 1
ATOM 1455 C C . GLU B 1 51 ? 3.928 -9.805 -19.281 1 94.88 51 GLU B C 1
ATOM 1457 O O . GLU B 1 51 ? 2.908 -10.047 -18.641 1 94.88 51 GLU B O 1
ATOM 1462 N N . GLY B 1 52 ? 4.348 -8.57 -19.516 1 95.06 52 GLY B N 1
ATOM 1463 C CA . GLY B 1 52 ? 3.557 -7.391 -19.188 1 95.06 52 GLY B CA 1
ATOM 1464 C C . GLY B 1 52 ? 3.652 -7 -17.719 1 95.06 52 GLY B C 1
ATOM 1465 O O . GLY B 1 52 ? 3.166 -5.938 -17.328 1 95.06 52 GLY B O 1
ATOM 1466 N N . LEU B 1 53 ? 4.316 -7.844 -16.953 1 96.56 53 LEU B N 1
ATOM 1467 C CA . LEU B 1 53 ? 4.32 -7.629 -15.508 1 96.56 53 LEU B CA 1
ATOM 1468 C C . LEU B 1 53 ? 5.043 -6.336 -15.156 1 96.56 53 LEU B C 1
ATOM 1470 O O . LEU B 1 53 ? 4.543 -5.539 -14.352 1 96.56 53 LEU B O 1
ATOM 1474 N N . SER B 1 54 ? 6.129 -6.125 -15.805 1 96.62 54 SER B N 1
ATOM 1475 C CA . SER B 1 54 ? 6.934 -4.945 -15.5 1 96.62 54 SER B CA 1
ATOM 1476 C C . SER B 1 54 ? 6.176 -3.66 -15.82 1 96.62 54 SER B C 1
ATOM 1478 O O . SER B 1 54 ? 6.363 -2.643 -15.148 1 96.62 54 SER B O 1
ATOM 1480 N N . GLN B 1 55 ? 5.293 -3.654 -16.766 1 94.62 55 GLN B N 1
ATOM 1481 C CA . GLN B 1 55 ? 4.57 -2.463 -17.188 1 94.62 55 GLN B CA 1
ATOM 1482 C C . GLN B 1 55 ? 3.461 -2.105 -16.203 1 94.62 55 GLN B C 1
ATOM 1484 O O . GLN B 1 55 ? 3.047 -0.946 -16.125 1 94.62 55 GLN B O 1
ATOM 1489 N N . VAL B 1 56 ? 3.047 -3.111 -15.453 1 95.12 56 VAL B N 1
ATOM 1490 C CA . VAL B 1 56 ? 1.888 -2.834 -14.609 1 95.12 56 VAL B CA 1
ATOM 1491 C C . VAL B 1 56 ? 2.334 -2.646 -13.164 1 95.12 56 VAL B C 1
ATOM 1493 O O . VAL B 1 56 ? 1.508 -2.402 -12.281 1 95.12 56 VAL B O 1
ATOM 1496 N N . ILE B 1 57 ? 3.625 -2.777 -12.859 1 96.31 57 ILE B N 1
ATOM 1497 C CA . ILE B 1 57 ? 4.152 -2.561 -11.523 1 96.31 57 ILE B CA 1
ATOM 1498 C C . ILE B 1 57 ? 4.926 -1.244 -11.477 1 96.31 57 ILE B C 1
ATOM 1500 O O . ILE B 1 57 ? 5.828 -1.021 -12.281 1 96.31 57 ILE B O 1
ATOM 1504 N N . ASP B 1 58 ? 4.504 -0.395 -10.578 1 95.44 58 ASP B N 1
ATOM 1505 C CA . ASP B 1 58 ? 5.246 0.847 -10.383 1 95.44 58 ASP B CA 1
ATOM 1506 C C . ASP B 1 58 ? 6.691 0.566 -9.969 1 95.44 58 ASP B C 1
ATOM 1508 O O . ASP B 1 58 ? 6.957 -0.394 -9.242 1 95.44 58 ASP B O 1
ATOM 1512 N N . LYS B 1 59 ? 7.59 1.405 -10.352 1 94.06 59 LYS B N 1
ATOM 1513 C CA . LYS B 1 59 ? 9.008 1.211 -10.07 1 94.06 59 LYS B CA 1
ATOM 1514 C C . LYS B 1 59 ? 9.281 1.193 -8.57 1 94.06 59 LYS B C 1
ATOM 1516 O O . LYS B 1 59 ? 10.227 0.551 -8.109 1 94.06 59 LYS B O 1
ATOM 1521 N N . SER B 1 60 ? 8.484 1.86 -7.723 1 91.06 60 SER B N 1
ATOM 1522 C CA . SER B 1 60 ? 8.703 1.963 -6.281 1 91.06 60 SER B CA 1
ATOM 1523 C C . SER B 1 60 ? 7.82 0.984 -5.516 1 91.06 60 SER B C 1
ATOM 1525 O O . SER B 1 60 ? 7.703 1.069 -4.293 1 91.06 60 SER B O 1
ATOM 1527 N N . ALA B 1 61 ? 7.145 0.089 -6.246 1 95.06 61 ALA B N 1
ATOM 1528 C CA . ALA B 1 61 ? 6.211 -0.839 -5.613 1 95.06 61 ALA B CA 1
ATOM 1529 C C . ALA B 1 61 ? 6.914 -1.691 -4.562 1 95.06 61 ALA B C 1
ATOM 1531 O O . ALA B 1 61 ? 8.094 -2.031 -4.715 1 95.06 61 ALA B O 1
ATOM 1532 N N . LYS B 1 62 ? 6.188 -2.033 -3.498 1 94.31 62 LYS B N 1
ATOM 1533 C CA . LYS B 1 62 ? 6.66 -2.951 -2.465 1 94.31 62 LYS B CA 1
ATOM 1534 C C . LYS B 1 62 ? 5.754 -4.176 -2.365 1 94.31 62 LYS B C 1
ATOM 1536 O O . LYS B 1 62 ? 4.527 -4.055 -2.369 1 94.31 62 LYS B O 1
ATOM 1541 N N . PHE B 1 63 ? 6.418 -5.27 -2.299 1 95.25 63 PHE B N 1
ATOM 1542 C CA . PHE B 1 63 ? 5.762 -6.547 -2.061 1 95.25 63 PHE B CA 1
ATOM 1543 C C . PHE B 1 63 ? 6.07 -7.062 -0.661 1 95.25 63 PHE B C 1
ATOM 1545 O O . PHE B 1 63 ? 7.211 -7.438 -0.369 1 95.25 63 PHE B O 1
ATOM 1552 N N . SER B 1 64 ? 5.027 -7.055 0.158 1 94.69 64 SER B N 1
ATOM 1553 C CA . SER B 1 64 ? 5.23 -7.402 1.562 1 94.69 64 SER B CA 1
ATOM 1554 C C . SER B 1 64 ? 4.484 -8.68 1.931 1 94.69 64 SER B C 1
ATOM 1556 O O . SER B 1 64 ? 3.383 -8.922 1.434 1 94.69 64 SER B O 1
ATOM 1558 N N . ILE B 1 65 ? 5.09 -9.422 2.773 1 92.94 65 ILE B N 1
ATOM 1559 C CA . ILE B 1 65 ? 4.438 -10.617 3.295 1 92.94 65 ILE B CA 1
ATOM 1560 C C . ILE B 1 65 ? 4.602 -10.68 4.812 1 92.94 65 ILE B C 1
ATOM 1562 O O . ILE B 1 65 ? 5.676 -10.375 5.34 1 92.94 65 ILE B O 1
ATOM 1566 N N . LEU B 1 66 ? 3.496 -10.977 5.449 1 90.81 66 LEU B N 1
ATOM 1567 C CA . LEU B 1 66 ? 3.545 -11.148 6.898 1 90.81 66 LEU B CA 1
ATOM 1568 C C . LEU B 1 66 ? 4.113 -12.523 7.262 1 90.81 66 LEU B C 1
ATOM 1570 O O . LEU B 1 66 ? 3.574 -13.547 6.844 1 90.81 66 LEU B O 1
ATOM 1574 N N . GLN B 1 67 ? 5.172 -12.508 7.879 1 86.56 67 GLN B N 1
ATOM 1575 C CA . GLN B 1 67 ? 5.781 -13.711 8.438 1 86.56 67 GLN B CA 1
ATOM 1576 C C . GLN B 1 67 ? 5.844 -13.641 9.961 1 86.56 67 GLN B C 1
ATOM 1578 O O . GLN B 1 67 ? 6.734 -13 10.523 1 86.56 67 GLN B O 1
ATOM 1583 N N . GLY B 1 68 ? 4.902 -14.43 10.578 1 83.81 68 GLY B N 1
ATOM 1584 C CA . GLY B 1 68 ? 4.777 -14.227 12.008 1 83.81 68 GLY B CA 1
ATOM 1585 C C . GLY B 1 68 ? 4.371 -12.812 12.375 1 83.81 68 GLY B C 1
ATOM 1586 O O . GLY B 1 68 ? 3.314 -12.336 11.961 1 83.81 68 GLY B O 1
ATOM 1587 N N . LYS B 1 69 ? 5.254 -12.141 13.07 1 83.69 69 LYS B N 1
ATOM 1588 C CA . LYS B 1 69 ? 4.969 -10.773 13.492 1 83.69 69 LYS B CA 1
ATOM 1589 C C . LYS B 1 69 ? 5.785 -9.766 12.688 1 83.69 69 LYS B C 1
ATOM 1591 O O . LYS B 1 69 ? 5.746 -8.57 12.969 1 83.69 69 LYS B O 1
ATOM 1596 N N . ASN B 1 70 ? 6.445 -10.328 11.68 1 85.44 70 ASN B N 1
ATOM 1597 C CA . ASN B 1 70 ? 7.32 -9.461 10.898 1 85.44 70 ASN B CA 1
ATOM 1598 C C . ASN B 1 70 ? 6.836 -9.328 9.461 1 85.44 70 ASN B C 1
ATOM 1600 O O . ASN B 1 70 ? 6.246 -10.266 8.906 1 85.44 70 ASN B O 1
ATOM 1604 N N . ILE B 1 71 ? 7.102 -8.117 8.977 1 89.88 71 ILE B N 1
ATOM 1605 C CA . ILE B 1 71 ? 6.809 -7.902 7.559 1 89.88 71 ILE B CA 1
ATOM 1606 C C . ILE B 1 71 ? 8.102 -7.996 6.746 1 89.88 71 ILE B C 1
ATOM 1608 O O . ILE B 1 71 ? 9.055 -7.27 7.008 1 89.88 71 ILE B O 1
ATOM 1612 N N . LEU B 1 72 ? 8.18 -8.953 5.84 1 90.88 72 LEU B N 1
ATOM 1613 C CA . LEU B 1 72 ? 9.242 -9 4.836 1 90.88 72 LEU B CA 1
ATOM 1614 C C . LEU B 1 72 ? 8.812 -8.266 3.566 1 90.88 72 LEU B C 1
ATOM 1616 O O . LEU B 1 72 ? 7.691 -8.445 3.09 1 90.88 72 LEU B O 1
ATOM 1620 N N . SER B 1 73 ? 9.68 -7.426 3.062 1 93.12 73 SER B N 1
ATOM 1621 C CA . SER B 1 73 ? 9.312 -6.621 1.898 1 93.12 73 SER B CA 1
ATOM 1622 C C . SER B 1 73 ? 10.32 -6.801 0.768 1 93.12 73 SER B C 1
ATOM 1624 O O . SER B 1 73 ? 11.523 -6.891 1.012 1 93.12 73 SER B O 1
ATOM 1626 N N . PHE B 1 74 ? 9.867 -6.758 -0.478 1 94.06 74 PHE B N 1
ATOM 1627 C CA . PHE B 1 74 ? 10.656 -6.957 -1.691 1 94.06 74 PHE B CA 1
ATOM 1628 C C . PHE B 1 74 ? 10.352 -5.867 -2.717 1 94.06 74 PHE B C 1
ATOM 1630 O O . PHE B 1 74 ? 9.273 -5.273 -2.699 1 94.06 74 PHE B O 1
ATOM 1637 N N . SER B 1 75 ? 11.32 -5.707 -3.553 1 94.88 75 SER B N 1
ATOM 1638 C CA . SER B 1 75 ? 11.188 -4.684 -4.582 1 94.88 75 SER B CA 1
ATOM 1639 C C . SER B 1 75 ? 10.578 -5.254 -5.855 1 94.88 75 SER B C 1
ATOM 1641 O O . SER B 1 75 ? 10.391 -6.465 -5.973 1 94.88 75 SER B O 1
ATOM 1643 N N . LYS B 1 76 ? 10.312 -4.297 -6.73 1 95.88 76 LYS B N 1
ATOM 1644 C CA . LYS B 1 76 ? 9.906 -4.688 -8.078 1 95.88 76 LYS B CA 1
ATOM 1645 C C . LYS B 1 76 ? 10.938 -5.613 -8.711 1 95.88 76 LYS B C 1
ATOM 1647 O O . LYS B 1 76 ? 10.578 -6.617 -9.336 1 95.88 76 LYS B O 1
ATOM 1652 N N . ALA B 1 77 ? 12.227 -5.27 -8.539 1 96.25 77 ALA B N 1
ATOM 1653 C CA . ALA B 1 77 ? 13.281 -6.094 -9.117 1 96.25 77 ALA B CA 1
ATOM 1654 C C . ALA B 1 77 ? 13.25 -7.512 -8.547 1 96.25 77 ALA B C 1
ATOM 1656 O O . ALA B 1 77 ? 13.414 -8.484 -9.281 1 96.25 77 ALA B O 1
ATOM 1657 N N . ASP B 1 78 ? 13.008 -7.633 -7.281 1 95 78 ASP B N 1
ATOM 1658 C CA . ASP B 1 78 ? 12.906 -8.938 -6.641 1 95 78 ASP B CA 1
ATOM 1659 C C . ASP B 1 78 ? 11.734 -9.742 -7.211 1 95 78 ASP B C 1
ATOM 1661 O O . ASP B 1 78 ? 11.859 -10.938 -7.457 1 95 78 ASP B O 1
ATOM 1665 N N . MET B 1 79 ? 10.641 -9.07 -7.422 1 96.19 79 MET B N 1
ATOM 1666 C CA . MET B 1 79 ? 9.453 -9.727 -7.961 1 96.19 79 MET B CA 1
ATOM 1667 C C . MET B 1 79 ? 9.703 -10.227 -9.383 1 96.19 79 MET B C 1
ATOM 1669 O O . MET B 1 79 ? 9.367 -11.367 -9.711 1 96.19 79 MET B O 1
ATOM 1673 N N . MET B 1 80 ? 10.344 -9.344 -10.133 1 96.94 80 MET B N 1
ATOM 1674 C CA . MET B 1 80 ? 10.656 -9.742 -11.5 1 96.94 80 MET B CA 1
ATOM 1675 C C . MET B 1 80 ? 11.578 -10.953 -11.523 1 96.94 80 MET B C 1
ATOM 1677 O O . MET B 1 80 ? 11.375 -11.875 -12.312 1 96.94 80 MET B O 1
ATOM 1681 N N . ALA B 1 81 ? 12.578 -10.977 -10.68 1 95.06 81 ALA B N 1
ATOM 1682 C CA . ALA B 1 81 ? 13.508 -12.094 -10.586 1 95.06 81 ALA B CA 1
ATOM 1683 C C . ALA B 1 81 ? 12.789 -13.375 -10.164 1 95.06 81 ALA B C 1
ATOM 1685 O O . ALA B 1 81 ? 13.031 -14.445 -10.719 1 95.06 81 ALA B O 1
ATOM 1686 N N . TYR B 1 82 ? 11.953 -13.25 -9.242 1 93.88 82 TYR B N 1
ATOM 1687 C CA . TYR B 1 82 ? 11.18 -14.383 -8.75 1 93.88 82 TYR B CA 1
ATOM 1688 C C . TYR B 1 82 ? 10.367 -15.016 -9.867 1 93.88 82 TYR B C 1
ATOM 1690 O O . TYR B 1 82 ? 10.383 -16.234 -10.047 1 93.88 82 TYR B O 1
ATOM 1698 N N . VAL B 1 83 ? 9.602 -14.211 -10.57 1 94.62 83 VAL B N 1
ATOM 1699 C CA . VAL B 1 83 ? 8.742 -14.742 -11.633 1 94.62 83 VAL B CA 1
ATOM 1700 C C . VAL B 1 83 ? 9.594 -15.375 -12.727 1 94.62 83 VAL B C 1
ATOM 1702 O O . VAL B 1 83 ? 9.242 -16.422 -13.273 1 94.62 83 VAL B O 1
ATOM 1705 N N . LYS B 1 84 ? 10.703 -14.719 -13.023 1 93.62 84 LYS B N 1
ATOM 1706 C CA . LYS B 1 84 ? 11.609 -15.258 -14.031 1 93.62 84 LYS B CA 1
ATOM 1707 C C . LYS B 1 84 ? 12.141 -16.625 -13.609 1 93.62 84 LYS B C 1
ATOM 1709 O O . LYS B 1 84 ? 12.25 -17.531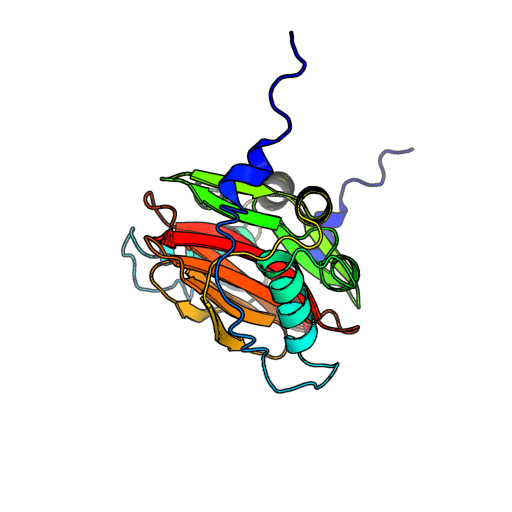 -14.438 1 93.62 84 LYS B O 1
ATOM 1714 N N . GLU B 1 85 ? 12.445 -16.844 -12.391 1 92.12 85 GLU B N 1
ATOM 1715 C CA . GLU B 1 85 ? 12.969 -18.094 -11.859 1 92.12 85 GLU B CA 1
ATOM 1716 C C . GLU B 1 85 ? 11.906 -19.188 -11.867 1 92.12 85 GLU B C 1
ATOM 1718 O O . GLU B 1 85 ? 12.234 -20.375 -11.875 1 92.12 85 GLU B O 1
ATOM 1723 N N . ASN B 1 86 ? 10.68 -18.781 -11.891 1 91.31 86 ASN B N 1
ATOM 1724 C CA . ASN B 1 86 ? 9.57 -19.734 -11.859 1 91.31 86 ASN B CA 1
ATOM 1725 C C . ASN B 1 86 ? 8.773 -19.703 -13.156 1 91.31 86 ASN B C 1
ATOM 1727 O O . ASN B 1 86 ? 7.562 -19.938 -13.156 1 91.31 86 ASN B O 1
ATOM 1731 N N . LYS B 1 87 ? 9.508 -19.359 -14.164 1 93.19 87 LYS B N 1
ATOM 1732 C CA . LYS B 1 87 ? 8.859 -19.203 -15.461 1 93.19 87 LYS B CA 1
ATOM 1733 C C . LYS B 1 87 ? 8.102 -20.469 -15.852 1 93.19 87 LYS B C 1
ATOM 1735 O O . LYS B 1 87 ? 8.648 -21.578 -15.781 1 93.19 87 LYS B O 1
ATOM 1740 N N . ASN B 1 88 ? 6.848 -20.344 -16.125 1 92.19 88 ASN B N 1
ATOM 1741 C CA . ASN B 1 88 ? 5.961 -21.375 -16.656 1 92.19 88 ASN B CA 1
ATOM 1742 C C . ASN B 1 88 ? 5.742 -22.5 -15.641 1 92.19 88 ASN B C 1
ATOM 1744 O O . ASN B 1 88 ? 5.512 -23.656 -16.031 1 92.19 88 ASN B O 1
ATOM 1748 N N . ILE B 1 89 ? 5.949 -22.219 -14.414 1 91.5 89 ILE B N 1
ATOM 1749 C CA . ILE B 1 89 ? 5.605 -23.172 -13.367 1 91.5 89 ILE B CA 1
ATOM 1750 C C . ILE B 1 89 ? 4.215 -22.844 -12.82 1 91.5 89 ILE B C 1
ATOM 1752 O O . ILE B 1 89 ? 3.984 -21.766 -12.289 1 91.5 89 ILE B O 1
ATOM 1756 N N . ASP B 1 90 ? 3.299 -23.766 -13 1 90.5 90 ASP B N 1
ATOM 1757 C CA . ASP B 1 90 ? 1.946 -23.594 -12.477 1 90.5 90 ASP B CA 1
ATOM 1758 C C . ASP B 1 90 ? 1.891 -23.906 -10.984 1 90.5 90 ASP B C 1
ATOM 1760 O O . ASP B 1 90 ? 2.42 -24.922 -10.531 1 90.5 90 ASP B O 1
ATOM 1764 N N . GLN B 1 91 ? 1.259 -23.031 -10.305 1 89.19 91 GLN B N 1
ATOM 1765 C CA . GLN B 1 91 ? 1.003 -23.281 -8.891 1 89.19 91 GLN B CA 1
ATOM 1766 C C . GLN B 1 91 ? -0.211 -24.188 -8.711 1 89.19 91 GLN B C 1
ATOM 1768 O O . GLN B 1 91 ? -1.179 -24.094 -9.469 1 89.19 91 GLN B O 1
ATOM 1773 N N . ALA B 1 92 ? -0.192 -25.031 -7.656 1 88.88 92 ALA B N 1
ATOM 1774 C CA . ALA B 1 92 ? -1.299 -25.922 -7.344 1 88.88 92 ALA B CA 1
ATOM 1775 C C . ALA B 1 92 ? -2.309 -25.25 -6.418 1 88.88 92 ALA B C 1
ATOM 1777 O O . ALA B 1 92 ? -2.525 -25.703 -5.293 1 88.88 92 ALA B O 1
ATOM 1778 N N . CYS B 1 93 ? -2.889 -24.234 -6.91 1 89.31 93 CYS B N 1
ATOM 1779 C CA . CYS B 1 93 ? -3.848 -23.5 -6.094 1 89.31 93 CYS B CA 1
ATOM 1780 C C . CYS B 1 93 ? -5.043 -23.047 -6.922 1 89.31 93 CYS B C 1
ATOM 1782 O O . CYS B 1 93 ? -5 -23.094 -8.156 1 89.31 93 CYS B O 1
ATOM 1784 N N . THR B 1 94 ? -6.207 -22.812 -6.32 1 92.5 94 THR B N 1
ATOM 1785 C CA . THR B 1 94 ? -7.355 -22.141 -6.906 1 92.5 94 THR B CA 1
ATOM 1786 C C . THR B 1 94 ? -7.344 -20.656 -6.57 1 92.5 94 THR B C 1
ATOM 1788 O O . THR B 1 94 ? -7.148 -20.281 -5.41 1 92.5 94 THR B O 1
ATOM 1791 N N . ILE B 1 95 ? -7.48 -19.859 -7.652 1 93.56 95 ILE B N 1
ATOM 1792 C CA . ILE B 1 95 ? -7.379 -18.422 -7.457 1 93.56 95 ILE B CA 1
ATOM 1793 C C . ILE B 1 95 ? -8.773 -17.797 -7.457 1 93.56 95 ILE B C 1
ATOM 1795 O O . ILE B 1 95 ? -9.625 -18.172 -8.273 1 93.56 95 ILE B O 1
ATOM 1799 N N . SER B 1 96 ? -9.07 -16.969 -6.527 1 93.56 96 SER B N 1
ATOM 1800 C CA . SER B 1 96 ? -10.258 -16.109 -6.5 1 93.56 96 SER B CA 1
ATOM 1801 C C . SER B 1 96 ? -9.883 -14.648 -6.285 1 93.56 96 SER B C 1
ATOM 1803 O O . SER B 1 96 ? -8.969 -14.344 -5.516 1 93.56 96 SER B O 1
ATOM 1805 N N . THR 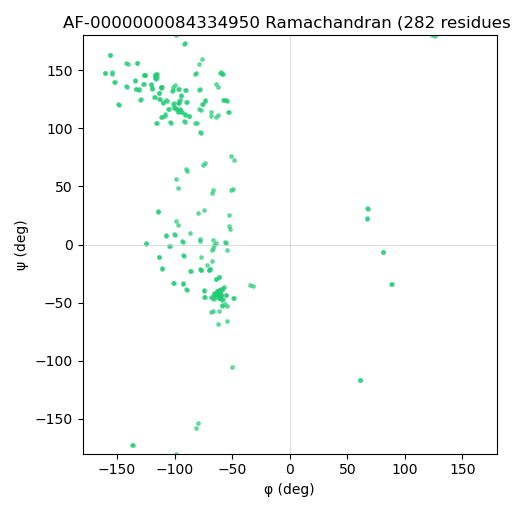B 1 97 ? -10.57 -13.789 -7.035 1 92.19 97 THR B N 1
ATOM 1806 C CA . THR B 1 97 ? -10.305 -12.359 -6.953 1 92.19 97 THR B CA 1
ATOM 1807 C C . THR B 1 97 ? -11.562 -11.602 -6.535 1 92.19 97 THR B C 1
ATOM 1809 O O . THR B 1 97 ? -12.672 -11.953 -6.941 1 92.19 97 THR B O 1
ATOM 1812 N N . SER B 1 98 ? -11.398 -10.625 -5.637 1 90.75 98 SER B N 1
ATOM 1813 C CA . SER B 1 98 ? -12.492 -9.758 -5.227 1 90.75 98 SER B CA 1
ATOM 1814 C C . SER B 1 98 ? -12.016 -8.32 -5.027 1 90.75 98 SER B C 1
ATOM 1816 O O . SER B 1 98 ? -10.961 -8.086 -4.438 1 90.75 98 SER B O 1
ATOM 1818 N N . VAL B 1 99 ? -12.805 -7.371 -5.523 1 89.56 99 VAL B N 1
ATOM 1819 C CA . VAL B 1 99 ? -1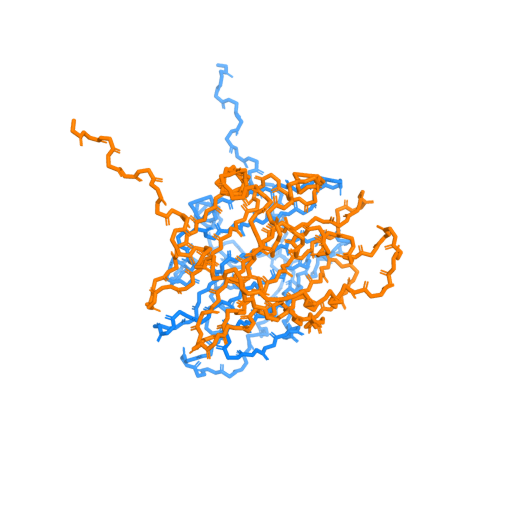2.492 -5.965 -5.289 1 89.56 99 VAL B CA 1
ATOM 1820 C C . VAL B 1 99 ? -12.875 -5.578 -3.861 1 89.56 99 VAL B C 1
ATOM 1822 O O . VAL B 1 99 ? -14.016 -5.762 -3.445 1 89.56 99 VAL B O 1
ATOM 1825 N N . VAL B 1 100 ? -11.906 -5.121 -3.1 1 86.56 100 VAL B N 1
ATOM 1826 C CA . VAL B 1 100 ? -12.109 -4.73 -1.707 1 86.56 100 VAL B CA 1
ATOM 1827 C C . VAL B 1 100 ? -12.5 -3.256 -1.634 1 86.56 100 VAL B C 1
ATOM 1829 O O . VAL B 1 100 ? -13.312 -2.865 -0.797 1 86.56 100 VAL B O 1
ATOM 1832 N N . GLU B 1 101 ? -11.898 -2.455 -2.453 1 83.38 101 GLU B N 1
ATOM 1833 C CA . GLU B 1 101 ? -12.133 -1.019 -2.564 1 83.38 101 GLU B CA 1
ATOM 1834 C C . GLU B 1 101 ? -11.828 -0.517 -3.973 1 83.38 101 GLU B C 1
ATOM 1836 O O . GLU B 1 101 ? -10.867 -0.971 -4.605 1 83.38 101 GLU B O 1
ATOM 1841 N N . SER B 1 102 ? -12.703 0.406 -4.441 1 88.25 102 SER B N 1
ATOM 1842 C CA . SER B 1 102 ? -12.438 0.999 -5.75 1 88.25 102 SER B CA 1
ATOM 1843 C C . SER B 1 102 ? -12.953 2.434 -5.816 1 88.25 102 SER B C 1
ATOM 1845 O O . SER B 1 102 ? -14.102 2.707 -5.461 1 88.25 102 SER B O 1
ATOM 1847 N N . ASN B 1 103 ? -12.055 3.305 -6.066 1 86.56 103 ASN B N 1
ATOM 1848 C CA . ASN B 1 103 ? -12.398 4.684 -6.395 1 86.56 103 ASN B CA 1
ATOM 1849 C C . ASN B 1 103 ? -11.57 5.207 -7.559 1 86.56 103 ASN B C 1
ATOM 1851 O O . ASN B 1 103 ? -10.891 4.438 -8.242 1 86.56 103 ASN B O 1
ATOM 1855 N N . ASN B 1 104 ? -11.695 6.504 -7.848 1 87.69 104 ASN B N 1
ATOM 1856 C CA . ASN B 1 104 ? -11.039 7.035 -9.039 1 87.69 104 ASN B CA 1
ATOM 1857 C C . ASN B 1 104 ? -9.516 7.043 -8.875 1 87.69 104 ASN B C 1
ATOM 1859 O O . ASN B 1 104 ? -8.789 7.066 -9.867 1 87.69 104 ASN B O 1
ATOM 1863 N N . ASP B 1 105 ? -8.977 7.008 -7.617 1 89.94 105 ASP B N 1
ATOM 1864 C CA . ASP B 1 105 ? -7.551 7.195 -7.348 1 89.94 105 ASP B CA 1
ATOM 1865 C C . ASP B 1 105 ? -6.855 5.855 -7.117 1 89.94 105 ASP B C 1
ATOM 1867 O O . ASP B 1 105 ? -5.688 5.688 -7.473 1 89.94 105 ASP B O 1
ATOM 1871 N N . MET B 1 106 ? -7.621 4.945 -6.523 1 91.31 106 MET B N 1
ATOM 1872 C CA . MET B 1 106 ? -6.996 3.705 -6.078 1 91.31 106 MET B CA 1
ATOM 1873 C C . MET B 1 106 ? -8.008 2.57 -6.023 1 91.31 106 MET B C 1
ATOM 1875 O O . MET B 1 106 ? -9.211 2.811 -5.859 1 91.31 106 MET B O 1
ATOM 1879 N N . THR B 1 107 ? -7.555 1.408 -6.273 1 92.62 107 THR B N 1
ATOM 1880 C CA . THR B 1 107 ? -8.32 0.176 -6.125 1 92.62 107 THR B CA 1
ATOM 1881 C C . THR B 1 107 ? -7.52 -0.865 -5.344 1 92.62 107 THR B C 1
ATOM 1883 O O . THR B 1 107 ? -6.312 -1.01 -5.547 1 92.62 107 THR B O 1
ATOM 1886 N N . VAL B 1 108 ? -8.141 -1.508 -4.367 1 92.69 108 VAL B N 1
ATOM 1887 C CA . VAL B 1 108 ? -7.547 -2.648 -3.682 1 92.69 108 VAL B CA 1
ATOM 1888 C C . VAL B 1 108 ? -8.289 -3.928 -4.062 1 92.69 108 VAL B C 1
ATOM 1890 O O . VAL B 1 108 ? -9.516 -4 -3.949 1 92.69 108 VAL B O 1
ATOM 1893 N N . VAL B 1 109 ? -7.559 -4.852 -4.586 1 94 109 VAL B N 1
ATOM 1894 C CA . VAL B 1 109 ? -8.102 -6.145 -4.984 1 94 109 VAL B CA 1
ATOM 1895 C C . VAL B 1 109 ? -7.504 -7.246 -4.105 1 94 109 VAL B C 1
ATOM 1897 O O . VAL B 1 109 ? -6.297 -7.266 -3.857 1 94 109 VAL B O 1
ATOM 1900 N N . LYS B 1 110 ? -8.344 -8.078 -3.559 1 92.88 110 LYS B N 1
ATOM 1901 C CA . LYS B 1 110 ? -7.895 -9.27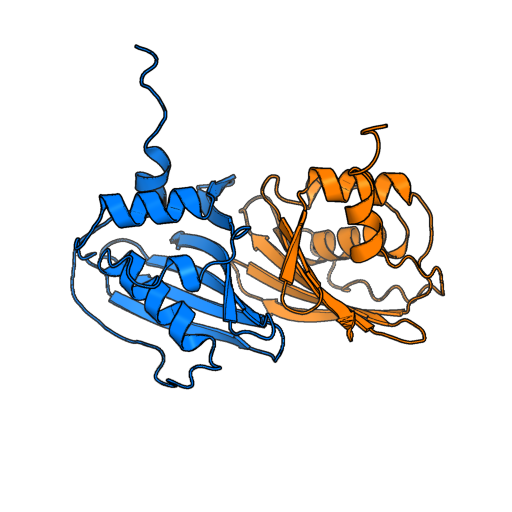3 -2.854 1 92.88 110 LYS B CA 1
ATOM 1902 C C . LYS B 1 110 ? -7.777 -10.461 -3.805 1 92.88 110 LYS B C 1
ATOM 1904 O O . LYS B 1 110 ? -8.727 -10.781 -4.523 1 92.88 110 LYS B O 1
ATOM 1909 N N . VAL B 1 111 ? -6.625 -11.039 -3.881 1 95.44 111 VAL B N 1
ATOM 1910 C CA . VAL B 1 111 ? -6.355 -12.258 -4.641 1 95.44 111 VAL B CA 1
ATOM 1911 C C . VAL B 1 111 ? -6.055 -13.406 -3.68 1 95.44 111 VAL B C 1
ATOM 1913 O O . VAL B 1 111 ? -4.988 -13.445 -3.061 1 95.44 111 VAL B O 1
ATOM 1916 N N . ASP B 1 112 ? -6.996 -14.383 -3.59 1 94.38 112 ASP B N 1
ATOM 1917 C CA . ASP B 1 112 ? -6.809 -15.555 -2.742 1 94.38 112 ASP B CA 1
ATOM 1918 C C . ASP B 1 112 ? -6.266 -16.734 -3.549 1 94.38 112 ASP B C 1
ATOM 1920 O O . ASP B 1 112 ? -6.824 -17.078 -4.594 1 94.38 112 ASP B O 1
ATOM 1924 N N . MET B 1 113 ? -5.188 -17.203 -3.094 1 94.06 113 MET B N 1
ATOM 1925 C CA . MET B 1 113 ? -4.633 -18.453 -3.59 1 94.06 113 MET B CA 1
ATOM 1926 C C . MET B 1 113 ? -4.879 -19.594 -2.598 1 94.06 113 MET B C 1
ATOM 1928 O O . MET B 1 113 ? -4.234 -19.656 -1.55 1 94.06 113 MET B O 1
ATOM 1932 N N . GLN B 1 114 ? -5.859 -20.469 -2.947 1 94.62 114 GLN B N 1
ATOM 1933 C CA . GLN B 1 114 ? -6.246 -21.578 -2.078 1 94.62 114 GLN B CA 1
ATOM 1934 C C . GLN B 1 114 ? -5.438 -22.828 -2.391 1 94.62 114 GLN B C 1
ATOM 1936 O O . GLN B 1 114 ? -5.582 -23.422 -3.467 1 94.62 114 GLN B O 1
ATOM 1941 N N . TYR B 1 115 ? -4.566 -23.219 -1.436 1 92.38 115 TYR B N 1
ATOM 1942 C CA . TYR B 1 115 ? -3.82 -24.469 -1.505 1 92.38 115 TYR B CA 1
ATOM 1943 C C . TYR B 1 115 ? -4.492 -25.547 -0.669 1 92.38 115 TYR B C 1
ATOM 1945 O O . TYR B 1 115 ? -5.559 -25.328 -0.094 1 92.38 115 TYR B O 1
ATOM 1953 N N . THR B 1 116 ? -3.869 -26.688 -0.689 1 92.06 116 THR B N 1
ATOM 1954 C CA . THR B 1 116 ? -4.457 -27.812 0.043 1 92.06 116 THR B CA 1
ATOM 1955 C C . THR B 1 116 ? -4.535 -27.5 1.534 1 92.06 116 THR B C 1
ATOM 1957 O O . THR B 1 116 ? -5.578 -27.703 2.162 1 92.06 116 THR B O 1
ATOM 1960 N N . ASP B 1 117 ? -3.484 -26.875 2.121 1 92.56 117 ASP B N 1
ATOM 1961 C CA . ASP B 1 117 ? -3.377 -26.781 3.574 1 92.56 117 ASP B CA 1
ATOM 1962 C C . ASP B 1 117 ? -3.496 -25.344 4.043 1 92.56 117 ASP B C 1
ATOM 1964 O O . ASP B 1 117 ? -3.629 -25.078 5.238 1 92.56 117 ASP B O 1
ATOM 1968 N N . PHE B 1 118 ? -3.443 -24.438 3.105 1 92.44 118 PHE B N 1
ATOM 1969 C CA . PHE B 1 118 ? -3.455 -23.047 3.533 1 92.44 118 PHE B CA 1
ATOM 1970 C C . PHE B 1 118 ? -3.961 -22.141 2.416 1 92.44 118 PHE B C 1
ATOM 1972 O O . PHE B 1 118 ? -4.113 -22.578 1.273 1 92.44 118 PHE B O 1
ATOM 1979 N N . VAL B 1 119 ? -4.359 -20.891 2.746 1 93.62 119 VAL B N 1
ATOM 1980 C CA . VAL B 1 119 ? -4.738 -19.844 1.813 1 93.62 119 VAL B CA 1
ATOM 1981 C C . VAL B 1 119 ? -3.766 -18.672 1.937 1 93.62 119 VAL B C 1
ATOM 1983 O O . VAL B 1 119 ? -3.443 -18.234 3.045 1 93.62 119 VAL B O 1
ATOM 1986 N N . ARG B 1 120 ? -3.234 -18.312 0.819 1 93.81 120 ARG B N 1
ATOM 1987 C CA . ARG B 1 120 ? -2.482 -17.062 0.744 1 93.81 120 ARG B CA 1
ATOM 1988 C C . ARG B 1 120 ? -3.338 -15.938 0.162 1 93.81 120 ARG B C 1
ATOM 1990 O O . ARG B 1 120 ? -3.785 -16.016 -0.984 1 93.81 120 ARG B O 1
ATOM 1997 N N . SER B 1 121 ? -3.584 -14.906 0.955 1 94.38 121 SER B N 1
ATOM 1998 C CA . SER B 1 121 ? -4.336 -13.75 0.489 1 94.38 121 SER B CA 1
ATOM 1999 C C . SER B 1 121 ? -3.41 -12.594 0.137 1 94.38 121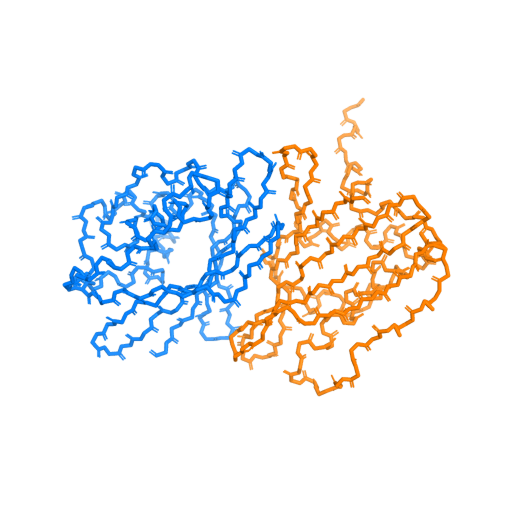 SER B C 1
ATOM 2001 O O . SER B 1 121 ? -2.574 -12.188 0.95 1 94.38 121 SER B O 1
ATOM 2003 N N . ASN B 1 122 ? -3.48 -12.156 -1.084 1 95.69 122 ASN B N 1
ATOM 2004 C CA . ASN B 1 122 ? -2.727 -11 -1.56 1 95.69 122 ASN B CA 1
ATOM 2005 C C . ASN B 1 122 ? -3.625 -9.781 -1.734 1 95.69 122 ASN B C 1
ATOM 2007 O O . ASN B 1 122 ? -4.578 -9.812 -2.514 1 95.69 122 ASN B O 1
ATOM 2011 N N . TYR B 1 123 ? -3.375 -8.75 -0.984 1 94.94 123 TYR B N 1
ATOM 2012 C CA . TYR B 1 123 ? -4.039 -7.465 -1.187 1 94.94 123 TYR B CA 1
ATOM 2013 C C . TYR B 1 123 ? -3.236 -6.578 -2.131 1 94.94 123 TYR B C 1
ATOM 2015 O O . TYR B 1 123 ? -2.197 -6.035 -1.751 1 94.94 123 TYR B O 1
ATOM 2023 N N . VAL B 1 124 ? -3.744 -6.457 -3.354 1 96.38 124 VAL B N 1
ATOM 2024 C CA . VAL B 1 124 ? -3.078 -5.73 -4.43 1 96.38 124 VAL B CA 1
ATOM 2025 C C . VAL B 1 124 ? -3.635 -4.312 -4.523 1 96.38 124 VAL B C 1
ATOM 2027 O O . VAL B 1 124 ? -4.82 -4.121 -4.805 1 96.38 124 VAL B O 1
ATOM 2030 N N . THR B 1 125 ? -2.797 -3.354 -4.25 1 95.56 125 THR B N 1
ATOM 2031 C CA . THR B 1 125 ? -3.195 -1.955 -4.367 1 95.56 125 THR B CA 1
ATOM 2032 C C . THR B 1 125 ? -2.76 -1.38 -5.711 1 95.56 125 THR B C 1
ATOM 2034 O O . THR B 1 125 ? -1.58 -1.433 -6.062 1 95.56 125 THR B O 1
ATOM 2037 N N . LEU B 1 126 ? -3.73 -0.892 -6.465 1 95.88 126 LEU B N 1
ATOM 2038 C CA . LEU B 1 126 ? -3.49 -0.236 -7.746 1 95.88 126 LEU B CA 1
ATOM 2039 C C . LEU B 1 126 ? -3.82 1.251 -7.664 1 95.88 126 LEU B C 1
ATOM 2041 O O . LEU B 1 126 ? -4.816 1.637 -7.051 1 95.88 126 LEU B O 1
ATOM 2045 N N . THR B 1 127 ? -2.971 1.988 -8.195 1 94.12 127 THR B N 1
ATOM 2046 C CA . THR B 1 127 ? -3.217 3.426 -8.227 1 94.12 127 THR B CA 1
ATOM 2047 C C . THR B 1 127 ? -3.342 3.922 -9.664 1 94.12 127 THR B C 1
ATOM 2049 O O . THR B 1 127 ? -2.695 3.389 -10.562 1 94.12 127 THR B O 1
ATOM 2052 N N . ASN B 1 128 ? -4.203 4.906 -9.805 1 92.25 128 ASN B N 1
ATOM 2053 C CA . ASN B 1 128 ? -4.438 5.523 -11.109 1 92.25 128 ASN B CA 1
ATOM 2054 C C . ASN B 1 128 ? -3.459 6.664 -11.367 1 92.25 128 ASN B C 1
ATOM 2056 O O . ASN B 1 128 ? -3.557 7.727 -10.75 1 92.25 128 ASN B O 1
ATOM 2060 N N . THR B 1 129 ? -2.559 6.484 -12.281 1 88.69 129 THR B N 1
ATOM 2061 C CA . THR B 1 129 ? -1.52 7.473 -12.547 1 88.69 129 THR B CA 1
ATOM 2062 C C . THR B 1 129 ? -1.951 8.422 -13.664 1 88.69 129 THR B C 1
ATOM 2064 O O . THR B 1 129 ? -1.219 9.352 -14.016 1 88.69 129 THR B O 1
ATOM 2067 N N . GLY B 1 130 ? -3.086 8.297 -14.148 1 81.38 130 GLY B N 1
ATOM 2068 C CA . GLY B 1 130 ? -3.51 9.047 -15.32 1 81.38 130 GLY B CA 1
ATOM 2069 C C . GLY B 1 130 ? -3.176 8.352 -16.625 1 81.38 130 GLY B C 1
ATOM 2070 O O . GLY B 1 130 ? -3.883 8.516 -17.625 1 81.38 130 GLY B O 1
ATOM 2071 N N . ASN B 1 131 ? -2.006 7.594 -16.734 1 80.5 131 ASN B N 1
ATOM 2072 C CA . ASN B 1 131 ? -1.632 6.801 -17.906 1 80.5 131 ASN B CA 1
ATOM 2073 C C . ASN B 1 131 ? -2.016 5.332 -17.734 1 80.5 131 ASN B C 1
ATOM 2075 O O . ASN B 1 131 ? -1.534 4.473 -18.469 1 80.5 131 ASN B O 1
ATOM 2079 N N . GLY B 1 132 ? -2.873 5.145 -16.781 1 86.94 132 GLY B N 1
ATOM 2080 C CA . GLY B 1 132 ? -3.27 3.775 -16.484 1 86.94 132 GLY B CA 1
ATOM 2081 C C . GLY B 1 132 ? -3.084 3.398 -15.031 1 86.94 132 GLY B C 1
ATOM 2082 O O . GLY B 1 132 ? -2.719 4.242 -14.203 1 86.94 132 GLY B O 1
ATOM 2083 N N . TRP B 1 133 ? -3.447 2.172 -14.758 1 92.94 133 TRP B N 1
ATOM 2084 C CA . TRP B 1 133 ? -3.357 1.661 -13.398 1 92.94 133 TRP B CA 1
ATOM 2085 C C . TRP B 1 133 ? -2.062 0.885 -13.188 1 92.94 133 TRP B C 1
ATOM 2087 O O . TRP B 1 133 ? -1.664 0.09 -14.047 1 92.94 133 TRP B O 1
ATOM 2097 N N . GLU B 1 134 ? -1.42 1.199 -12.055 1 94.88 134 GLU B N 1
ATOM 2098 C CA . GLU B 1 134 ? -0.207 0.465 -11.703 1 94.88 134 GLU B CA 1
ATOM 2099 C C . GLU B 1 134 ? -0.302 -0.118 -10.297 1 94.88 134 GLU B C 1
ATOM 2101 O O . GLU B 1 134 ? -0.878 0.501 -9.398 1 94.88 134 GLU B O 1
ATOM 2106 N N . ILE B 1 135 ? 0.3 -1.271 -10.156 1 96.44 135 ILE B N 1
ATOM 2107 C CA . ILE B 1 135 ? 0.422 -1.862 -8.828 1 96.44 135 ILE B CA 1
ATOM 2108 C C . ILE B 1 135 ? 1.48 -1.109 -8.023 1 96.44 135 ILE B C 1
ATOM 2110 O O . ILE B 1 135 ? 2.623 -0.972 -8.469 1 96.44 135 ILE B O 1
ATOM 2114 N N . THR B 1 136 ? 1.073 -0.606 -6.867 1 95.25 136 THR B N 1
ATOM 2115 C CA . THR B 1 136 ? 2.008 0.154 -6.043 1 95.25 136 THR B CA 1
ATOM 2116 C C . THR B 1 136 ? 2.361 -0.616 -4.773 1 95.25 136 THR B C 1
ATOM 2118 O O . THR B 1 136 ? 3.365 -0.319 -4.121 1 95.25 136 THR B O 1
ATOM 2121 N N . SER B 1 137 ? 1.576 -1.529 -4.391 1 95 137 SER B N 1
ATOM 2122 C CA . SER B 1 137 ? 1.921 -2.361 -3.24 1 95 137 SER B CA 1
ATOM 2123 C C . SER B 1 137 ? 1.119 -3.658 -3.236 1 95 137 SER B C 1
ATOM 2125 O O . SER B 1 137 ? -0.01 -3.697 -3.73 1 95 137 SER B O 1
ATOM 2127 N N . VAL B 1 138 ? 1.713 -4.695 -2.736 1 96.69 138 VAL B N 1
ATOM 2128 C CA . VAL B 1 138 ? 1.05 -5.965 -2.453 1 96.69 138 VAL B CA 1
ATOM 2129 C C . VAL B 1 138 ? 1.371 -6.41 -1.027 1 96.69 138 VAL B C 1
ATOM 2131 O O . VAL B 1 138 ? 2.537 -6.422 -0.624 1 96.69 138 VAL B O 1
ATOM 2134 N N . TYR B 1 139 ? 0.35 -6.633 -0.285 1 95.12 139 TYR B N 1
ATOM 2135 C CA . TYR B 1 139 ? 0.492 -7.195 1.054 1 95.12 139 TYR B CA 1
ATOM 2136 C C . TYR B 1 139 ? -0.103 -8.594 1.123 1 95.12 139 TYR B C 1
ATOM 2138 O O . TYR B 1 139 ? -1.269 -8.805 0.776 1 95.12 139 TYR B O 1
ATOM 2146 N N . SER B 1 140 ? 0.741 -9.531 1.572 1 95.31 140 SER B N 1
ATOM 2147 C CA . SER B 1 140 ? 0.318 -10.93 1.586 1 95.31 140 SER B CA 1
ATOM 2148 C C . SER B 1 140 ? 0.262 -11.477 3.01 1 95.31 140 SER B C 1
ATOM 2150 O O . SER B 1 140 ? 1.124 -11.164 3.834 1 95.31 140 SER B O 1
ATOM 2152 N N . VAL B 1 141 ? -0.765 -12.32 3.195 1 93.94 141 VAL B N 1
ATOM 2153 C CA . VAL B 1 141 ? -0.93 -13.031 4.457 1 93.94 141 VAL B CA 1
ATOM 2154 C C . VAL B 1 141 ? -1.249 -14.5 4.184 1 93.94 141 VAL B C 1
ATOM 2156 O O . VAL B 1 141 ? -1.991 -14.82 3.252 1 93.94 141 VAL B O 1
ATOM 2159 N N . VAL B 1 142 ? -0.667 -15.352 4.992 1 92.25 142 VAL B N 1
ATOM 2160 C CA . VAL B 1 142 ? -0.928 -16.781 4.879 1 92.25 142 VAL B CA 1
ATOM 2161 C C . VAL B 1 142 ? -1.717 -17.266 6.098 1 92.25 142 VAL B C 1
ATOM 2163 O O . VAL B 1 142 ? -1.408 -16.891 7.23 1 92.25 142 VAL B O 1
ATOM 2166 N N . ARG B 1 143 ? -2.818 -18.141 5.832 1 89.38 143 ARG B N 1
ATOM 2167 C CA . ARG B 1 143 ? -3.643 -18.703 6.895 1 89.38 143 ARG B CA 1
ATOM 2168 C C . ARG B 1 143 ? -3.912 -20.188 6.645 1 89.38 143 ARG B C 1
ATOM 2170 O O . ARG B 1 143 ? -3.99 -20.625 5.496 1 89.38 143 ARG B O 1
#

Nearest PDB structures (foldseek):
  3fka-assembly1_D  TM=8.161E-01  e=6.060E-08  Ruegeria pomeroyi DSS-3
  4orl-assembly1_A  TM=6.739E-01  e=1.249E-04  Bacteroides ovatus ATCC 8483
  4q53-assembly1_A  TM=6.596E-01  e=1.504E-04  Bacteroides uniformis ATCC 8492
  8bl9-assembly1_A  TM=6.304E-01  e=1.928E-04  synthetic construct
  5ts4-assembly3_C  TM=6.794E-01  e=9.672E-04  synthetic construct

Solvent-accessible surface area (backbone atoms only — not comparable to full-atom values): 15009 Å² total; per-residue (Å²): 126,88,87,64,84,74,68,63,64,45,61,72,73,50,72,68,48,48,43,65,84,50,79,56,60,68,77,61,72,50,79,85,30,61,32,57,40,51,40,33,48,48,40,19,75,39,34,12,39,56,72,68,37,70,78,21,41,37,86,80,18,39,42,31,36,54,54,83,68,39,76,48,72,38,45,45,68,53,51,53,51,46,27,60,77,36,52,70,43,50,24,21,28,42,46,45,66,46,79,68,38,77,58,90,56,39,32,32,32,38,39,35,37,40,41,94,87,36,35,39,39,33,41,37,32,30,36,51,33,82,88,37,41,25,33,45,34,33,44,31,42,72,86,128,85,82,63,83,72,65,61,63,45,59,72,74,48,71,67,50,47,39,66,84,50,80,56,61,70,77,62,72,51,79,86,30,62,33,59,40,51,40,33,49,48,40,20,74,41,34,12,38,59,71,67,36,71,78,23,40,35,84,80,17,40,42,30,34,53,53,82,67,39,77,49,71,39,44,44,67,52,50,52,51,45,27,60,75,35,51,70,43,49,24,20,28,42,44,45,67,46,79,65,36,78,58,90,56,38,34,33,32,39,38,35,36,41,40,95,87,36,36,39,39,33,41,36,32,29,35,49,33,83,87,38,44,25,34,46,34,32,45,30,44,72,87

Secondary structure (DSSP, 8-state):
----SSTHHHHHH----B--------S---TTSHHHHHHHHHHHHHH---TTHHHHEEEEEEEEEEETTEEEEEEHHHHHHHHHHTTT---BSEEEEEEEEE-SSEEEEEEEEE-SS-EEEEEEEEEE-SS-EEEEEEEEEE-/--TTTTTHHHHHH----B--------S---TTSHHHHHHHHHHHHHH---TTHHHHEEEEEEEEEEETTEEEEEEHHHHHHHHHHTTTPPPB-EEEEEEEEE-SSEEEEEEEEE-SS-EEEEEEEEEE-SS-EEEEEEEEEE-

Foldseek 3Di:
DVPDDPDVVQVQLQPQAAADDPQPQDPPPPQQDCRVQVSCVCCLRAFLDCPCNLVQADQQAWEWEDDPPDIDIDGPVSSSVNSNVCHRRGGRWDWDKDWPDDDPFKTWMWIWTHDPPKIKIKTWMWGCPVVHIHTRYIYIYMD/DVPPDPDPVQVQLQPQAFADDPQPQDPPPPQQDCRVQVSCVCCLRAFLDCPCNLVQADQQAWEWEDDPPDIDIDGPVVSSVNSPVCHRRGGRWDWDKDWPDDDPFKTWMWIWTHDPPKIKIKTWMWGCPVVHIHTRYIYIYMD

Organism: NCBI:txid1302689

Radius of gyration: 19.28 Å; Cα contacts (8 Å, |Δi|>4): 621; chains: 2; bounding box: 45×55×42 Å